Protein AF-A0A956UCD1-F1 (afdb_monomer_lite)

Sequence (230 aa):
NKKDQAECKLAKIIIDTVNGDEVETVEAFFENYKPATSAEHLVFSEMLLVRGELNRAGLELAALIKKTDSLQELLALGDTALILKDLDNAKAAFEKAAESKDKVATYKKRIEKALGVIKESRQIAEQKVQEGDALVKKKDWDKAAQEYRSAVKTWPRLASARLGLSTVLEKLKPQSSSNLDEAAENLRAYVSLDTELKDKESTKLSKKADSLEARAEKQARKEDAKNKNG

Foldseek 3Di:
DVLVVLVVVVVVVQVCQVVPVDVQHPVNCLVPDDDDDLSNLLVNLVVCVVVLLNQVNLVSLQVVLVVDQDLVSLCVSLVSCVVVLVLVSNLSSLVSSCVHPPPSVVCVVVSVVSNVLSVVLQVQLVVLLVVLVVCVVVVVLVSSLVSLVSSCVSHVLPLSSLQSNLVSLVVDPPNALVSLLSSLSSLLSNLSHPDPDDPVRSVVSNVVSVVSNVVSVVRVVVVVVVVVVD

Secondary structure (DSSP, 8-state):
-HHHHHHHHHHHHHHHHHHTSSS--HHHHHHH----SHHHHHHHHHHHHHTT-HHHHHHHHHHHHHH---HHHHHHHHHHHHHTT-HHHHHHHHHHHHT-SSSHHHHHHHHHHHHHHHHHHHHHHHHHHHHHHHHHHTT-HHHHHHHHHHHHHH-TT-HHHHHHHHHHHHH-SS--HHHHHHHHHHHHHHHHS-----HHHHHHHHHHHHHHHHHHHHHHHHHHHHHT--

Structure (mmCIF, N/CA/C/O backbone):
data_AF-A0A956UCD1-F1
#
_entry.id   AF-A0A956UCD1-F1
#
loop_
_atom_site.group_PDB
_atom_site.id
_atom_site.type_symbol
_atom_site.label_atom_id
_atom_site.label_alt_id
_atom_site.label_comp_id
_atom_site.label_asym_id
_atom_site.label_entity_id
_atom_site.label_seq_id
_atom_site.pdbx_PDB_ins_code
_atom_site.Cartn_x
_atom_site.Cartn_y
_atom_site.Cartn_z
_atom_site.occupancy
_atom_site.B_iso_or_equiv
_atom_site.auth_seq_id
_atom_site.auth_comp_id
_atom_site.auth_asym_id
_atom_site.auth_atom_id
_atom_site.pdbx_PDB_model_num
ATOM 1 N N . ASN A 1 1 ? -1.022 17.565 -22.363 1.00 70.81 1 ASN A N 1
ATOM 2 C CA . ASN A 1 1 ? -0.102 16.410 -22.191 1.00 70.81 1 ASN A CA 1
ATOM 3 C C . ASN A 1 1 ? -0.898 15.112 -22.423 1.00 70.81 1 ASN A C 1
ATOM 5 O O . ASN A 1 1 ? -2.115 15.156 -22.308 1.00 70.81 1 ASN A O 1
ATOM 9 N N . LYS A 1 2 ? -0.272 13.979 -22.803 1.00 70.81 2 LYS A N 1
ATOM 10 C CA . LYS A 1 2 ? -0.958 12.675 -22.976 1.00 70.81 2 LYS A CA 1
ATOM 11 C C . LYS A 1 2 ? -1.660 12.212 -21.689 1.00 70.81 2 LYS A C 1
ATOM 13 O O . LYS A 1 2 ? -2.699 11.571 -21.785 1.00 70.81 2 LYS A O 1
ATOM 18 N N . LYS A 1 3 ? -1.117 12.569 -20.512 1.00 70.00 3 LYS A N 1
ATOM 19 C CA . LYS A 1 3 ? -1.780 12.336 -19.218 1.00 70.00 3 LYS A CA 1
ATOM 20 C C . LYS A 1 3 ? -3.104 13.101 -19.135 1.00 70.00 3 LYS A C 1
ATOM 22 O O . LYS A 1 3 ? -4.133 12.461 -19.005 1.00 70.00 3 LYS A O 1
ATOM 27 N N . ASP A 1 4 ? -3.088 14.418 -19.338 1.00 73.69 4 ASP A N 1
ATOM 28 C CA . ASP A 1 4 ? -4.302 15.251 -19.291 1.00 73.69 4 ASP A CA 1
ATOM 29 C C . ASP A 1 4 ? -5.371 14.771 -20.286 1.00 73.69 4 ASP A C 1
ATOM 31 O O . ASP A 1 4 ? -6.558 14.816 -20.001 1.00 73.69 4 ASP A O 1
ATOM 35 N N . GLN A 1 5 ? -4.966 14.265 -21.457 1.00 74.50 5 GLN A N 1
ATOM 36 C CA . GLN A 1 5 ? -5.905 13.681 -22.421 1.00 74.50 5 GLN A CA 1
ATOM 37 C C . GLN A 1 5 ? -6.545 12.386 -21.903 1.00 74.50 5 GLN A C 1
ATOM 39 O O . GLN A 1 5 ? -7.744 12.188 -22.097 1.00 74.50 5 GLN A O 1
ATOM 44 N N . ALA A 1 6 ? -5.773 11.517 -21.242 1.00 75.94 6 ALA A N 1
ATOM 45 C CA . ALA A 1 6 ? -6.294 10.312 -20.601 1.00 75.94 6 ALA A CA 1
ATOM 46 C C . ALA A 1 6 ? -7.194 10.656 -19.402 1.00 75.94 6 ALA A C 1
ATOM 48 O O . ALA A 1 6 ? -8.272 10.083 -19.276 1.00 75.94 6 ALA A O 1
ATOM 49 N N . GLU A 1 7 ? -6.801 11.636 -18.581 1.00 75.69 7 GLU A N 1
ATOM 50 C CA . GLU A 1 7 ? -7.605 12.166 -17.474 1.00 75.69 7 GLU A CA 1
ATOM 51 C C . GLU A 1 7 ? -8.929 12.744 -17.982 1.00 75.69 7 GLU A C 1
ATOM 53 O O . GLU A 1 7 ? -9.982 12.354 -17.492 1.00 75.69 7 GLU A O 1
ATOM 58 N N . CYS A 1 8 ? -8.912 13.595 -19.015 1.00 75.56 8 CYS A N 1
ATOM 59 C CA . CYS A 1 8 ? -10.131 14.141 -19.615 1.00 75.56 8 CYS A CA 1
ATOM 60 C C . CYS A 1 8 ? -11.022 13.049 -20.214 1.00 75.56 8 CYS A C 1
ATOM 62 O O . CYS A 1 8 ? -12.240 13.118 -20.072 1.00 75.56 8 CYS A O 1
ATOM 64 N N . LYS A 1 9 ? -10.438 12.042 -20.875 1.00 76.38 9 LYS A N 1
ATOM 65 C CA . LYS A 1 9 ? -11.190 10.918 -21.447 1.00 76.38 9 LYS A CA 1
ATOM 66 C C . LYS A 1 9 ? -11.876 10.101 -20.351 1.00 76.38 9 LYS A C 1
ATOM 68 O O . LYS A 1 9 ? -13.062 9.824 -20.466 1.00 76.38 9 LYS A O 1
ATOM 73 N N . LEU A 1 10 ? -11.151 9.751 -19.291 1.00 77.06 10 LEU A N 1
ATOM 74 C CA . LEU A 1 10 ? -11.677 8.966 -18.174 1.00 77.06 10 LEU A CA 1
ATOM 75 C C . LEU A 1 10 ? -12.690 9.753 -17.339 1.00 77.06 10 LEU A C 1
ATOM 77 O O . LEU A 1 10 ? -13.746 9.226 -17.009 1.00 77.06 10 LEU A O 1
ATOM 81 N N . ALA A 1 11 ? -12.414 11.027 -17.057 1.00 76.75 11 ALA A N 1
ATOM 82 C CA . ALA A 1 11 ? -13.351 11.913 -16.375 1.00 76.75 11 ALA A CA 1
ATOM 83 C C . ALA A 1 11 ? -14.645 12.081 -17.177 1.00 76.75 11 ALA A C 1
ATOM 85 O O . ALA A 1 11 ? -15.724 12.036 -16.597 1.00 76.75 11 ALA A O 1
ATOM 86 N N . LYS A 1 12 ? -14.545 12.217 -18.505 1.00 77.88 12 LYS A N 1
ATOM 87 C CA . LYS A 1 12 ? -15.717 12.267 -19.378 1.00 77.88 12 LYS A CA 1
ATOM 88 C C . LYS A 1 12 ? -16.530 10.973 -19.303 1.00 77.88 12 LYS A C 1
ATOM 90 O O . LYS A 1 12 ? -17.727 11.060 -19.087 1.00 77.88 12 LYS A O 1
ATOM 95 N N . ILE A 1 13 ? -15.888 9.806 -19.400 1.00 72.75 13 ILE A N 1
ATOM 96 C CA . ILE A 1 13 ? -16.580 8.510 -19.288 1.00 72.75 13 ILE A CA 1
ATOM 97 C C . ILE A 1 13 ? -17.321 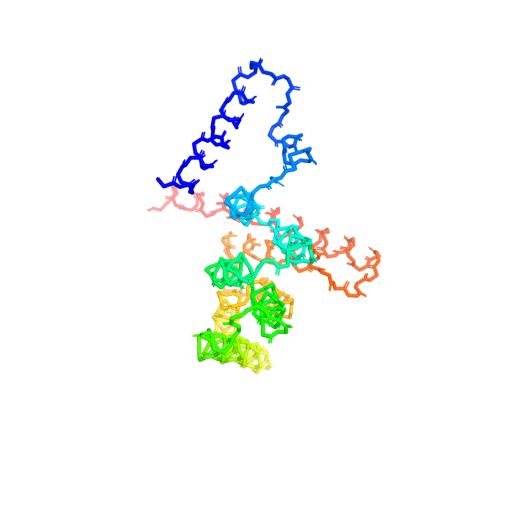8.403 -17.948 1.00 72.75 13 ILE A C 1
ATOM 99 O O . ILE A 1 13 ? -18.492 8.053 -17.929 1.00 72.75 13 ILE A O 1
ATOM 103 N N . ILE A 1 14 ? -16.683 8.784 -16.837 1.00 71.44 14 ILE A N 1
ATOM 104 C CA . ILE A 1 14 ? -17.323 8.765 -15.512 1.00 71.44 14 ILE A CA 1
ATOM 105 C C . ILE A 1 14 ? -18.520 9.727 -15.451 1.00 71.44 14 ILE A C 1
ATOM 107 O O . ILE A 1 14 ? -19.554 9.375 -14.890 1.00 71.44 14 ILE A O 1
ATOM 111 N N . ILE A 1 15 ? -18.397 10.935 -16.011 1.00 73.19 15 ILE A N 1
ATOM 112 C CA . ILE A 1 15 ? -19.487 11.923 -16.045 1.00 73.19 15 ILE A CA 1
ATOM 113 C C . ILE A 1 15 ? -20.661 11.411 -16.887 1.00 73.19 15 ILE A C 1
ATOM 115 O O . ILE A 1 15 ? -21.800 11.485 -16.433 1.00 73.19 15 ILE A O 1
ATOM 119 N N . ASP A 1 16 ? -20.390 10.865 -18.072 1.00 70.81 16 ASP A N 1
ATOM 120 C CA . ASP A 1 16 ? -21.408 10.332 -18.982 1.00 70.81 16 ASP A CA 1
ATOM 121 C C . ASP A 1 16 ? -22.135 9.123 -18.337 1.00 70.81 16 ASP A C 1
ATOM 123 O O . ASP A 1 16 ? -23.365 9.045 -18.370 1.00 70.81 16 ASP A O 1
ATOM 127 N N . THR A 1 17 ? -21.396 8.258 -17.625 1.00 66.06 17 THR A N 1
ATOM 128 C CA . THR A 1 17 ? -21.921 7.174 -16.771 1.00 66.06 17 THR A CA 1
ATOM 129 C C . THR A 1 17 ? -22.840 7.691 -15.656 1.00 66.06 17 THR A C 1
ATOM 131 O O . THR A 1 17 ? -23.928 7.156 -15.444 1.00 66.06 17 THR A O 1
ATOM 134 N N . VAL A 1 18 ? -22.438 8.738 -14.928 1.00 67.44 18 VAL A N 1
ATOM 135 C CA . VAL A 1 18 ? -23.240 9.311 -13.828 1.00 67.44 18 VAL A CA 1
ATOM 136 C C . VAL A 1 18 ? -24.502 10.008 -14.347 1.00 67.44 18 VAL A C 1
ATOM 138 O O . VAL A 1 18 ? -25.534 9.977 -13.677 1.00 67.44 18 VAL A O 1
ATOM 141 N N . ASN A 1 19 ? -24.437 10.606 -15.538 1.00 73.12 19 ASN A N 1
ATOM 142 C CA . ASN A 1 19 ? -25.565 11.296 -16.166 1.00 73.12 19 ASN A CA 1
ATOM 143 C C . ASN A 1 19 ? -26.576 10.343 -16.828 1.00 73.12 19 ASN A C 1
ATOM 145 O O . ASN A 1 19 ? -27.668 10.780 -17.186 1.00 73.12 19 ASN A O 1
ATOM 149 N N . GLY A 1 20 ? -26.254 9.048 -16.935 1.00 59.78 20 GLY A N 1
ATOM 150 C CA . GLY A 1 20 ? -27.161 8.026 -17.459 1.00 59.78 20 GLY A CA 1
ATOM 151 C C . GLY A 1 20 ? -27.262 7.989 -18.985 1.00 59.78 20 GLY A C 1
ATOM 152 O O . GLY A 1 20 ? -28.192 7.370 -19.504 1.00 59.78 20 GLY A O 1
ATOM 153 N N . ASP A 1 21 ? -26.322 8.619 -19.695 1.00 64.62 21 ASP A N 1
ATOM 154 C CA . ASP A 1 21 ? -26.324 8.674 -21.162 1.00 64.62 21 ASP A CA 1
ATOM 155 C C . ASP A 1 21 ? -25.798 7.368 -21.808 1.00 64.62 21 ASP A C 1
ATOM 157 O O . ASP A 1 21 ? -26.105 7.086 -22.966 1.00 64.62 21 ASP A O 1
ATOM 161 N N . GLU A 1 22 ? -25.122 6.501 -21.041 1.00 56.94 22 GLU A N 1
ATOM 162 C CA . GLU A 1 22 ? -24.874 5.082 -21.344 1.00 56.94 22 GLU A CA 1
ATOM 163 C C . GLU A 1 22 ? -25.040 4.267 -20.043 1.00 56.94 22 GLU A C 1
ATOM 165 O O . GLU A 1 22 ? -24.476 4.617 -19.010 1.00 56.94 22 GLU A O 1
ATOM 170 N N . VAL A 1 23 ? -25.859 3.206 -20.049 1.00 51.47 23 VAL A N 1
ATOM 171 C CA . VAL A 1 23 ? -26.338 2.480 -18.845 1.00 51.47 23 VAL A CA 1
ATOM 172 C C . VAL A 1 23 ? -25.270 1.544 -18.244 1.00 51.47 23 VAL A C 1
ATOM 174 O O . VAL A 1 23 ? -25.496 0.351 -18.054 1.00 51.47 23 VAL A O 1
ATOM 177 N N . GLU A 1 24 ? -24.087 2.066 -17.947 1.00 61.16 24 GLU A N 1
ATOM 178 C CA . GLU A 1 24 ? -23.034 1.365 -17.216 1.00 61.16 24 GLU A CA 1
ATOM 179 C C . GLU A 1 24 ? -22.782 2.144 -15.921 1.00 61.16 24 GLU A C 1
ATOM 181 O O . GLU A 1 24 ? -22.478 3.328 -15.983 1.00 61.16 24 GLU A O 1
ATOM 186 N N . THR A 1 25 ? -22.988 1.537 -14.742 1.00 73.00 25 THR A N 1
ATOM 187 C CA . THR A 1 25 ? -22.743 2.217 -13.454 1.00 73.00 25 THR A CA 1
ATOM 188 C C . THR A 1 25 ? -21.252 2.496 -13.263 1.00 73.00 25 THR A C 1
ATOM 190 O O . THR A 1 25 ? -20.413 1.897 -13.934 1.00 73.00 25 THR A O 1
ATOM 193 N N . VAL A 1 26 ? -20.884 3.362 -12.309 1.00 73.69 26 VAL A N 1
ATOM 194 C CA . VAL A 1 26 ? -19.466 3.602 -11.976 1.00 73.69 26 VAL A CA 1
ATOM 195 C C . VAL A 1 26 ? -18.770 2.281 -11.628 1.00 73.69 26 VAL A C 1
ATOM 197 O O . VAL A 1 26 ? -17.645 2.038 -12.053 1.00 73.69 26 VAL A O 1
ATOM 200 N N . GLU A 1 27 ? -19.446 1.387 -10.912 1.00 75.81 27 GLU A N 1
ATOM 201 C CA . GLU A 1 27 ? -18.939 0.054 -10.584 1.00 75.81 27 GLU A CA 1
ATOM 202 C C . GLU A 1 27 ? -18.681 -0.778 -11.840 1.00 75.81 27 GLU A C 1
ATOM 204 O O . GLU A 1 27 ? -17.585 -1.319 -11.985 1.00 75.81 27 GLU A O 1
ATOM 209 N N . ALA A 1 28 ? -19.640 -0.814 -12.768 1.00 76.75 28 ALA A N 1
ATOM 210 C CA . ALA A 1 28 ? -19.498 -1.541 -14.022 1.00 76.75 28 ALA A CA 1
ATOM 211 C C . ALA A 1 28 ? -18.383 -0.951 -14.906 1.00 76.75 28 ALA A C 1
ATOM 213 O O . ALA A 1 28 ? -17.605 -1.711 -15.480 1.00 76.75 28 ALA A O 1
ATOM 214 N N . PHE A 1 29 ? -18.204 0.378 -14.920 1.00 81.69 29 PHE A N 1
ATOM 215 C CA . PHE A 1 29 ? -17.053 1.016 -15.565 1.00 81.69 29 PHE A CA 1
ATOM 216 C C . PHE A 1 29 ? -15.747 0.467 -14.996 1.00 81.69 29 PHE A C 1
ATOM 218 O O . PHE A 1 29 ? -14.883 0.021 -15.748 1.00 81.69 29 PHE A O 1
ATOM 225 N N . PHE A 1 30 ? -15.589 0.465 -13.669 1.00 81.00 30 PHE A N 1
ATOM 226 C CA . PHE A 1 30 ? -14.364 -0.062 -13.087 1.00 81.00 30 PHE A CA 1
ATOM 227 C C . PHE A 1 30 ? -14.209 -1.546 -13.404 1.00 81.00 30 PHE A C 1
ATOM 229 O O . PHE A 1 30 ? -13.101 -1.940 -13.728 1.00 81.00 30 PHE A O 1
ATOM 236 N N . GLU A 1 31 ? -15.254 -2.371 -13.360 1.00 80.88 31 GLU A N 1
ATOM 237 C CA . GLU A 1 31 ? -15.184 -3.804 -13.699 1.00 80.88 31 GLU A CA 1
ATOM 238 C C . GLU A 1 31 ? -14.784 -4.080 -15.159 1.00 80.88 31 GLU A C 1
ATOM 240 O O . GLU A 1 31 ? -14.005 -5.003 -15.413 1.00 80.88 31 GLU A O 1
ATOM 245 N N . ASN A 1 32 ? -15.264 -3.269 -16.105 1.00 80.75 32 ASN A N 1
ATOM 246 C CA . ASN A 1 32 ? -15.154 -3.554 -17.537 1.00 80.75 32 ASN A CA 1
ATOM 247 C C . ASN A 1 32 ? -14.077 -2.739 -18.261 1.00 80.75 32 ASN A C 1
ATOM 249 O O . ASN A 1 32 ? -13.598 -3.165 -19.321 1.00 80.75 32 ASN A O 1
ATOM 253 N N . TYR A 1 33 ? -13.668 -1.592 -17.715 1.00 83.31 33 TYR A N 1
ATOM 254 C CA . TYR A 1 33 ? -12.685 -0.728 -18.352 1.00 83.31 33 TYR A CA 1
ATOM 255 C C . TYR A 1 33 ? -11.307 -1.390 -18.394 1.00 83.31 33 TYR A C 1
ATOM 257 O O . TYR A 1 33 ? -10.737 -1.786 -17.378 1.00 83.31 33 TYR A O 1
ATOM 265 N N . LYS A 1 34 ? -10.751 -1.479 -19.604 1.00 80.38 34 LYS A N 1
ATOM 266 C CA . LYS A 1 34 ? -9.415 -2.020 -19.862 1.00 80.38 34 LYS A CA 1
ATOM 267 C C . LYS A 1 34 ? -8.526 -0.895 -20.379 1.00 80.38 34 LYS A C 1
ATOM 269 O O . LYS A 1 34 ? -8.672 -0.519 -21.546 1.00 80.38 34 LYS A O 1
ATOM 274 N N . PRO A 1 35 ? -7.619 -0.354 -19.548 1.00 81.00 35 PRO A N 1
ATOM 275 C CA . PRO A 1 35 ? -6.678 0.654 -20.008 1.00 81.00 35 PRO A CA 1
ATOM 276 C C . PRO A 1 35 ? -5.826 0.087 -21.155 1.00 81.00 35 PRO A C 1
ATOM 278 O O . PRO A 1 35 ? -5.407 -1.070 -21.112 1.00 81.00 35 PRO A O 1
ATOM 281 N N . ALA A 1 36 ? -5.595 0.876 -22.205 1.00 74.75 36 ALA A N 1
ATOM 282 C CA . ALA A 1 36 ? -4.861 0.438 -23.396 1.00 74.75 36 ALA A CA 1
ATOM 283 C C . ALA A 1 36 ? -3.480 1.092 -23.511 1.00 74.75 36 ALA A C 1
ATOM 285 O O . ALA A 1 36 ? -2.583 0.555 -24.159 1.00 74.75 36 ALA A O 1
ATOM 286 N N . THR A 1 37 ? -3.301 2.261 -22.896 1.00 74.88 37 THR A N 1
ATOM 287 C CA . THR A 1 37 ? -2.033 3.002 -22.904 1.00 74.88 37 THR A CA 1
ATOM 288 C C . THR A 1 37 ? -1.443 3.106 -21.505 1.00 74.88 37 THR A C 1
ATOM 290 O O . THR A 1 37 ? -2.169 3.099 -20.512 1.00 74.88 37 THR A O 1
ATOM 293 N N . SER A 1 38 ? -0.128 3.291 -21.398 1.00 72.56 38 SER A N 1
ATOM 294 C CA . SER A 1 38 ? 0.542 3.498 -20.106 1.00 72.56 38 SER A CA 1
ATOM 295 C C . SER A 1 38 ? -0.002 4.727 -19.353 1.00 72.56 38 SER A C 1
ATOM 297 O O . SER A 1 38 ? -0.049 4.725 -18.126 1.00 72.56 38 SER A O 1
ATOM 299 N N . ALA A 1 39 ? -0.479 5.752 -20.072 1.00 76.00 39 ALA A N 1
ATOM 300 C CA . ALA A 1 39 ? -1.152 6.910 -19.478 1.00 76.00 39 ALA A CA 1
ATOM 301 C C . ALA A 1 39 ? -2.537 6.557 -18.907 1.00 76.00 39 ALA A C 1
ATOM 303 O O . ALA A 1 39 ? -2.867 6.993 -17.809 1.00 76.00 39 ALA A O 1
ATOM 304 N N . GLU A 1 40 ? -3.327 5.742 -19.611 1.00 81.81 40 GLU A N 1
ATOM 305 C CA . GLU A 1 40 ? -4.612 5.250 -19.096 1.00 81.81 40 GLU A CA 1
ATOM 306 C C . GLU A 1 40 ? -4.406 4.316 -17.897 1.00 81.81 40 GLU A C 1
ATOM 308 O O . GLU A 1 40 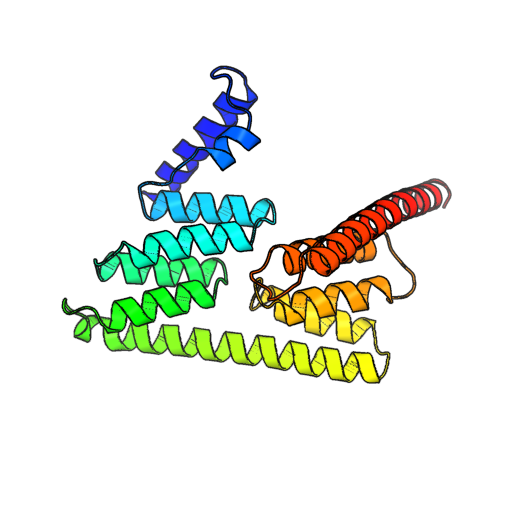? -5.130 4.434 -16.916 1.00 81.81 40 GLU A O 1
ATOM 313 N N . HIS A 1 41 ? -3.390 3.445 -17.920 1.00 79.44 41 HIS A N 1
ATOM 314 C CA . HIS A 1 41 ? -3.055 2.598 -16.771 1.00 79.44 41 HIS A CA 1
ATOM 315 C C . HIS A 1 41 ? -2.642 3.420 -15.545 1.00 79.44 41 HIS A C 1
ATOM 317 O O . HIS A 1 41 ? -3.030 3.071 -14.433 1.00 79.44 41 HIS A O 1
ATOM 323 N N . LEU A 1 42 ? -1.900 4.519 -15.729 1.00 78.38 42 LEU A N 1
ATOM 324 C CA . LEU A 1 42 ? -1.557 5.446 -14.647 1.00 78.38 42 LEU A CA 1
ATOM 325 C C . LEU A 1 42 ? -2.816 6.047 -14.015 1.00 78.38 42 LEU A C 1
ATOM 327 O O . LEU A 1 42 ? -3.005 5.914 -12.810 1.00 78.38 42 LEU A O 1
ATOM 331 N N . VAL A 1 43 ? -3.677 6.673 -14.821 1.00 82.62 43 VAL A N 1
ATOM 332 C CA . VAL A 1 43 ? -4.881 7.345 -14.309 1.00 82.62 43 VAL A CA 1
ATOM 333 C C . VAL A 1 43 ? -5.843 6.332 -13.690 1.00 82.62 43 VAL A C 1
ATOM 335 O O . VAL A 1 43 ? -6.378 6.568 -12.612 1.00 82.62 43 VAL A O 1
ATOM 338 N N . PHE A 1 44 ? -6.018 5.166 -14.315 1.00 85.38 44 PHE A N 1
ATOM 339 C CA . PHE A 1 44 ? -6.860 4.109 -13.765 1.00 85.38 44 PHE A CA 1
ATOM 340 C C . PHE A 1 44 ? -6.312 3.570 -12.437 1.00 85.38 44 PHE A C 1
ATOM 342 O O . PHE A 1 44 ? -7.070 3.382 -11.489 1.00 85.38 44 PHE A O 1
ATOM 349 N N . SER A 1 45 ? -4.991 3.403 -12.315 1.00 84.88 45 SER A N 1
ATOM 350 C CA . SER A 1 45 ? -4.363 3.010 -11.047 1.00 84.88 45 SER A CA 1
ATOM 351 C C . SER A 1 45 ? -4.529 4.089 -9.977 1.00 84.88 45 SER A C 1
ATOM 353 O O . SER A 1 45 ? -4.866 3.760 -8.846 1.00 84.88 45 SER A O 1
ATOM 355 N N . GLU A 1 46 ? -4.362 5.373 -10.318 1.00 82.25 46 GLU A N 1
ATOM 356 C CA . GLU A 1 46 ? -4.642 6.502 -9.415 1.00 82.25 46 GLU A CA 1
ATOM 357 C C . GLU A 1 46 ? -6.095 6.462 -8.911 1.00 82.25 46 GLU A C 1
ATOM 359 O O . GLU A 1 46 ? -6.337 6.578 -7.710 1.00 82.25 46 GLU A O 1
ATOM 364 N N . MET A 1 47 ? -7.059 6.216 -9.802 1.00 84.88 47 MET A N 1
ATOM 365 C CA . MET A 1 47 ? -8.473 6.084 -9.443 1.00 84.88 47 MET A CA 1
ATOM 366 C C . MET A 1 47 ? -8.731 4.902 -8.502 1.00 84.88 47 MET A C 1
ATOM 368 O O . MET A 1 47 ? -9.427 5.054 -7.499 1.00 84.88 47 MET A O 1
ATOM 372 N N . LEU A 1 48 ? -8.143 3.736 -8.783 1.00 87.31 48 LEU A N 1
ATOM 373 C CA . LEU A 1 48 ? -8.250 2.563 -7.913 1.00 87.31 48 LEU A CA 1
ATOM 374 C C . LEU A 1 48 ? -7.653 2.828 -6.523 1.00 87.31 48 LEU A C 1
ATOM 376 O O . LEU A 1 48 ? -8.234 2.417 -5.520 1.00 87.31 48 LEU A O 1
ATOM 380 N N . LEU A 1 49 ? -6.540 3.565 -6.437 1.00 82.50 49 LEU A N 1
ATOM 381 C CA . LEU A 1 49 ? -5.955 3.968 -5.154 1.00 82.50 49 LEU A CA 1
ATOM 382 C C . LEU A 1 49 ? -6.882 4.897 -4.363 1.00 82.50 49 LEU A C 1
ATOM 384 O O . LEU A 1 49 ? -7.025 4.706 -3.157 1.00 82.50 49 LEU A O 1
ATOM 388 N N . VAL A 1 50 ? -7.534 5.860 -5.024 1.00 81.00 50 VAL A N 1
ATOM 389 C CA . VAL A 1 50 ? -8.529 6.747 -4.388 1.00 81.00 50 VAL A CA 1
ATOM 390 C C . VAL A 1 50 ? -9.716 5.949 -3.842 1.00 81.00 50 VAL A C 1
ATOM 392 O O . VAL A 1 50 ? -10.241 6.285 -2.786 1.00 81.00 50 VAL A O 1
ATOM 395 N N . ARG A 1 51 ? -10.100 4.853 -4.508 1.00 81.38 51 ARG A N 1
ATOM 396 C CA . ARG A 1 51 ? -11.144 3.927 -4.033 1.00 81.38 51 ARG A CA 1
ATOM 397 C C . ARG A 1 51 ? -10.671 2.950 -2.952 1.00 81.38 51 ARG A C 1
ATOM 399 O O . ARG A 1 51 ? -11.460 2.137 -2.482 1.00 81.38 51 ARG A O 1
ATOM 406 N N . GLY A 1 52 ? -9.393 2.984 -2.573 1.00 80.00 52 GLY A N 1
ATOM 407 C CA . GLY A 1 52 ? -8.812 2.030 -1.628 1.00 80.00 52 GLY A CA 1
ATOM 408 C C . GLY A 1 52 ? -8.585 0.626 -2.206 1.00 80.00 52 GLY A C 1
ATOM 409 O O . GLY A 1 52 ? -8.186 -0.277 -1.471 1.00 80.00 52 GLY A O 1
ATOM 410 N N . GLU A 1 53 ? -8.758 0.425 -3.517 1.00 85.19 53 GLU A N 1
ATOM 411 C CA . GLU A 1 53 ? -8.527 -0.843 -4.225 1.00 85.19 53 GLU A CA 1
ATOM 412 C C . GLU A 1 53 ? -7.025 -1.059 -4.513 1.00 85.19 53 GLU A C 1
ATOM 414 O O . GLU A 1 53 ? -6.597 -1.296 -5.645 1.00 85.19 53 GLU A O 1
ATOM 419 N N . LEU A 1 54 ? -6.194 -0.973 -3.469 1.00 84.38 54 LEU A N 1
ATOM 420 C CA . LEU A 1 54 ? -4.728 -0.958 -3.566 1.00 84.38 54 LEU A CA 1
ATOM 421 C C . LEU A 1 54 ? -4.156 -2.190 -4.268 1.00 84.38 54 LEU A C 1
ATOM 423 O O . LEU A 1 54 ? -3.213 -2.083 -5.052 1.00 84.38 54 LEU A O 1
ATOM 427 N N . ASN A 1 55 ? -4.705 -3.371 -3.970 1.00 86.56 55 ASN A N 1
ATOM 428 C CA . ASN A 1 55 ? -4.226 -4.599 -4.589 1.00 86.56 55 ASN A CA 1
ATOM 429 C C . ASN A 1 55 ? -4.534 -4.614 -6.084 1.00 86.56 55 ASN A C 1
ATOM 431 O O . ASN A 1 55 ? -3.670 -4.943 -6.890 1.00 86.56 55 ASN A O 1
ATOM 435 N N . ARG A 1 56 ? -5.737 -4.180 -6.462 1.00 87.12 56 ARG A N 1
ATOM 436 C CA . ARG A 1 56 ? -6.151 -4.116 -7.857 1.00 87.12 56 ARG A CA 1
ATOM 437 C C . ARG A 1 56 ? -5.334 -3.100 -8.648 1.00 87.12 56 ARG A C 1
ATOM 439 O O . ARG A 1 56 ? -4.847 -3.443 -9.718 1.00 87.12 56 ARG A O 1
ATOM 446 N N . ALA A 1 57 ? -5.105 -1.906 -8.091 1.00 88.38 57 ALA A N 1
ATOM 447 C CA . ALA A 1 57 ? -4.206 -0.912 -8.681 1.00 88.38 57 ALA A CA 1
ATOM 448 C C . ALA A 1 57 ? -2.819 -1.518 -8.962 1.00 88.38 57 ALA A C 1
ATOM 450 O O . ALA A 1 57 ? -2.259 -1.359 -10.046 1.00 88.38 57 ALA A O 1
ATOM 451 N N . GLY A 1 58 ? -2.299 -2.290 -8.003 1.00 89.69 58 GLY A N 1
ATOM 452 C CA . GLY A 1 58 ? -1.043 -3.007 -8.167 1.00 89.69 58 GLY A CA 1
ATOM 453 C C . GLY A 1 58 ? -1.092 -4.110 -9.231 1.00 89.69 58 GLY A C 1
ATOM 454 O O . GLY A 1 58 ? -0.151 -4.251 -10.009 1.00 89.69 58 GLY A O 1
ATOM 455 N N . LEU A 1 59 ? -2.168 -4.893 -9.304 1.00 88.75 59 LEU A N 1
ATOM 456 C CA . LEU A 1 59 ? -2.315 -5.954 -10.305 1.00 88.75 59 LEU A CA 1
ATOM 457 C C . LEU A 1 59 ? -2.396 -5.398 -11.734 1.00 88.75 59 LEU A C 1
ATOM 459 O O . LEU A 1 59 ? -1.781 -5.966 -12.636 1.00 88.75 59 LEU A O 1
ATOM 463 N N . GLU A 1 60 ? -3.084 -4.272 -11.933 1.00 88.19 60 GLU A N 1
ATOM 464 C CA . GLU A 1 60 ? -3.173 -3.597 -13.234 1.00 88.19 60 GLU A CA 1
ATOM 465 C C . GLU A 1 60 ? -1.796 -3.149 -13.739 1.00 88.19 60 GLU A C 1
ATOM 467 O O . GLU A 1 60 ? -1.409 -3.454 -14.873 1.00 88.19 60 GLU A O 1
ATOM 472 N N . LEU A 1 61 ? -1.008 -2.487 -12.884 1.00 89.94 61 LEU A N 1
ATOM 473 C CA . LEU A 1 61 ? 0.359 -2.089 -13.230 1.00 89.94 61 LEU A CA 1
ATOM 474 C C . LEU A 1 61 ? 1.258 -3.301 -13.484 1.00 89.94 61 LEU A C 1
ATOM 476 O O . LEU A 1 61 ? 2.001 -3.309 -14.467 1.00 89.94 61 LEU A O 1
ATOM 480 N N . ALA A 1 62 ? 1.171 -4.340 -12.649 1.00 92.38 62 ALA A N 1
ATOM 481 C CA . ALA A 1 62 ? 1.955 -5.563 -12.814 1.00 92.38 62 ALA A CA 1
ATOM 482 C C . ALA A 1 62 ? 1.677 -6.236 -14.169 1.00 92.38 62 ALA A C 1
ATOM 484 O O . ALA A 1 62 ? 2.601 -6.651 -14.876 1.00 92.38 62 ALA A O 1
ATOM 485 N N . ALA A 1 63 ? 0.399 -6.320 -14.553 1.00 90.00 63 ALA A N 1
ATOM 486 C CA . ALA A 1 63 ? -0.023 -6.901 -15.820 1.00 90.00 63 ALA A CA 1
ATOM 487 C C . ALA A 1 63 ? 0.495 -6.101 -17.022 1.00 90.00 63 ALA A C 1
ATOM 489 O O . ALA A 1 63 ? 0.919 -6.709 -18.011 1.00 90.00 63 ALA A O 1
ATOM 490 N N . LEU A 1 64 ? 0.497 -4.766 -16.938 1.00 90.06 64 LEU A N 1
ATOM 491 C CA . LEU A 1 64 ? 1.072 -3.916 -17.977 1.00 90.06 64 LEU A CA 1
ATOM 492 C C . LEU A 1 64 ? 2.591 -4.112 -18.079 1.00 90.06 64 LEU A C 1
ATOM 494 O O . LEU A 1 64 ? 3.082 -4.450 -19.153 1.00 90.06 64 LEU A O 1
ATOM 498 N N . ILE A 1 65 ? 3.323 -4.005 -16.963 1.00 93.56 65 ILE A N 1
ATOM 499 C CA . ILE A 1 65 ? 4.788 -4.184 -16.916 1.00 93.56 65 ILE A CA 1
ATOM 500 C C . ILE A 1 65 ? 5.198 -5.516 -17.554 1.00 93.56 65 ILE A C 1
ATOM 502 O O . ILE A 1 65 ? 6.153 -5.583 -18.333 1.00 93.56 65 ILE A O 1
ATOM 506 N N . LYS A 1 66 ? 4.448 -6.587 -17.271 1.00 92.75 66 LYS A N 1
ATOM 507 C CA . LYS A 1 66 ? 4.702 -7.912 -17.842 1.00 92.75 66 LYS A CA 1
ATOM 508 C C . LYS A 1 66 ? 4.632 -7.917 -19.372 1.00 92.75 66 LYS A C 1
ATOM 510 O O . LYS A 1 66 ? 5.467 -8.573 -19.991 1.00 92.75 66 LYS A O 1
ATOM 515 N N . LYS A 1 67 ? 3.681 -7.194 -19.970 1.00 91.62 67 LYS A N 1
ATOM 516 C CA . LYS A 1 67 ? 3.451 -7.130 -21.428 1.00 91.62 67 LYS A CA 1
ATOM 517 C C . LYS A 1 67 ? 4.347 -6.116 -22.147 1.00 91.62 67 LYS A C 1
ATOM 519 O O . LYS A 1 67 ? 4.509 -6.211 -23.358 1.00 91.62 67 LYS A O 1
ATOM 524 N N . THR A 1 68 ? 4.904 -5.146 -21.428 1.00 90.88 68 THR A N 1
ATOM 525 C CA . THR A 1 68 ? 5.721 -4.075 -22.007 1.00 90.88 68 THR A CA 1
ATOM 526 C C . THR A 1 68 ? 7.174 -4.505 -22.188 1.00 90.88 68 THR A C 1
ATOM 528 O O . THR A 1 68 ? 7.845 -4.799 -21.204 1.00 90.88 68 THR A O 1
ATOM 531 N N . ASP A 1 69 ? 7.698 -4.456 -23.413 1.00 90.69 69 ASP A N 1
ATOM 532 C CA . ASP A 1 69 ? 9.119 -4.750 -23.693 1.00 90.69 69 ASP A CA 1
ATOM 533 C C . ASP A 1 69 ? 9.937 -3.507 -24.086 1.00 90.69 69 ASP A C 1
ATOM 535 O O . ASP A 1 69 ? 11.170 -3.526 -24.078 1.00 90.69 69 ASP A O 1
ATOM 539 N N . SER A 1 70 ? 9.259 -2.399 -24.395 1.00 91.50 70 SER A N 1
ATOM 540 C CA . SER A 1 70 ? 9.902 -1.117 -24.689 1.00 91.50 70 SER A CA 1
ATOM 541 C C . SER A 1 70 ? 10.615 -0.574 -23.452 1.00 91.50 70 SER A C 1
ATOM 543 O O . SER A 1 70 ? 9.980 -0.313 -22.429 1.00 91.50 70 SER A O 1
ATOM 545 N N . LEU A 1 71 ? 11.928 -0.327 -23.554 1.00 92.25 71 LEU A N 1
ATOM 546 C CA . LEU A 1 71 ? 12.714 0.228 -22.447 1.00 92.25 71 LEU A CA 1
ATOM 547 C C . LEU A 1 71 ? 12.144 1.566 -21.958 1.00 92.25 71 LEU A C 1
ATOM 549 O O . LEU A 1 71 ? 12.022 1.790 -20.757 1.00 92.25 71 LEU A O 1
ATOM 553 N N . GLN A 1 72 ? 11.795 2.467 -22.877 1.00 89.81 72 GLN A N 1
ATOM 554 C CA . GLN A 1 72 ? 11.281 3.789 -22.509 1.00 89.81 72 GLN A CA 1
ATOM 555 C C . GLN A 1 72 ? 9.958 3.696 -21.751 1.00 89.81 72 GLN A C 1
ATOM 557 O O . GLN A 1 72 ? 9.736 4.454 -20.808 1.00 89.81 72 GLN A O 1
ATOM 562 N N . GLU A 1 73 ? 9.104 2.755 -22.144 1.00 89.44 73 GLU A N 1
ATOM 563 C CA . GLU A 1 73 ? 7.827 2.536 -21.483 1.00 89.44 73 GLU A CA 1
ATOM 564 C C . GLU A 1 73 ? 8.011 1.867 -20.116 1.00 89.44 73 GLU A C 1
ATOM 566 O O . GLU A 1 73 ? 7.400 2.307 -19.149 1.00 89.44 73 GLU A O 1
ATOM 571 N N . LEU A 1 74 ? 8.928 0.903 -19.983 1.00 93.62 74 LEU A N 1
ATOM 572 C CA . LEU A 1 74 ? 9.284 0.320 -18.683 1.00 93.62 74 LEU A CA 1
ATOM 573 C C . LEU A 1 74 ? 9.838 1.363 -17.708 1.00 93.62 74 LEU A C 1
ATOM 575 O O . LEU A 1 74 ? 9.469 1.368 -16.536 1.00 93.62 74 LEU A O 1
ATOM 579 N N . LEU A 1 75 ? 10.676 2.288 -18.184 1.00 93.12 75 LEU A N 1
ATOM 580 C CA . LEU A 1 75 ? 11.169 3.397 -17.365 1.00 93.12 75 LEU A CA 1
ATOM 581 C C . LEU A 1 75 ? 10.032 4.323 -16.915 1.00 93.12 75 LEU A C 1
ATOM 583 O O . LEU A 1 75 ? 10.017 4.745 -15.761 1.00 93.12 75 LEU A O 1
ATOM 587 N N . ALA A 1 76 ? 9.085 4.628 -17.806 1.00 89.62 76 ALA A N 1
ATOM 588 C CA . ALA A 1 76 ? 7.917 5.435 -17.462 1.00 89.62 76 ALA A CA 1
ATOM 589 C C . ALA A 1 76 ? 7.022 4.722 -16.437 1.00 89.62 76 ALA A C 1
ATOM 591 O O . ALA A 1 76 ? 6.587 5.343 -15.473 1.00 89.62 76 ALA A O 1
ATOM 592 N N . LEU A 1 77 ? 6.807 3.414 -16.594 1.00 91.44 77 LEU A N 1
ATOM 593 C CA . LEU A 1 77 ? 6.035 2.606 -15.651 1.00 91.44 77 LEU A CA 1
ATOM 594 C C . LEU A 1 77 ? 6.704 2.503 -14.282 1.00 91.44 77 LEU A C 1
ATOM 596 O O . LEU A 1 77 ? 6.018 2.599 -13.266 1.00 91.44 77 LEU A O 1
ATOM 600 N N . GLY A 1 78 ? 8.031 2.375 -14.243 1.00 94.12 78 GLY A N 1
ATOM 601 C CA . GLY A 1 78 ? 8.797 2.409 -13.000 1.00 94.12 78 GLY A CA 1
ATOM 602 C C . GLY A 1 78 ? 8.661 3.744 -12.266 1.00 94.12 78 GLY A C 1
ATOM 603 O O . GLY A 1 78 ? 8.395 3.759 -11.063 1.00 94.12 78 GLY A O 1
ATOM 604 N N . ASP A 1 79 ? 8.776 4.866 -12.982 1.00 91.06 79 ASP A N 1
ATOM 605 C CA . ASP A 1 79 ? 8.575 6.203 -12.406 1.00 91.06 79 ASP A CA 1
ATOM 606 C C . ASP A 1 79 ? 7.135 6.401 -11.911 1.00 91.06 79 ASP A C 1
ATOM 608 O O . ASP A 1 79 ? 6.915 6.908 -10.811 1.00 91.06 79 ASP A O 1
ATOM 612 N N . THR A 1 80 ? 6.150 5.974 -12.702 1.00 87.12 80 THR A N 1
ATOM 613 C CA . THR A 1 80 ? 4.731 5.993 -12.334 1.00 87.12 80 THR A CA 1
ATOM 614 C C . THR A 1 80 ? 4.493 5.218 -11.044 1.00 87.12 80 THR A C 1
ATOM 616 O O . THR A 1 80 ? 3.920 5.755 -10.098 1.00 87.12 80 THR A O 1
ATOM 619 N N . ALA A 1 81 ? 4.976 3.981 -10.960 1.00 91.88 81 ALA A N 1
ATOM 620 C CA . ALA A 1 81 ? 4.813 3.170 -9.764 1.00 91.88 81 ALA A CA 1
ATOM 621 C C . ALA A 1 81 ? 5.515 3.800 -8.542 1.00 91.88 81 ALA A C 1
ATOM 623 O O . ALA A 1 81 ? 4.975 3.759 -7.438 1.00 91.88 81 ALA A O 1
ATOM 624 N N . LEU A 1 82 ? 6.658 4.477 -8.728 1.00 92.44 82 LEU A N 1
ATOM 625 C CA . LEU A 1 82 ? 7.318 5.253 -7.669 1.00 92.44 82 LEU A CA 1
ATOM 626 C C . LEU A 1 82 ? 6.484 6.441 -7.171 1.00 92.44 82 LEU A C 1
ATOM 628 O O . LEU A 1 82 ? 6.473 6.717 -5.966 1.00 92.44 82 LEU A O 1
ATOM 632 N N . ILE A 1 83 ? 5.803 7.152 -8.073 1.00 87.06 83 ILE A N 1
ATOM 633 C CA . ILE A 1 83 ? 4.884 8.246 -7.717 1.00 87.06 83 ILE A CA 1
ATOM 634 C C . ILE A 1 83 ? 3.736 7.695 -6.868 1.00 87.06 83 ILE A C 1
ATOM 636 O O . ILE A 1 83 ? 3.434 8.251 -5.813 1.00 87.06 83 ILE A O 1
ATOM 640 N N . LEU A 1 84 ? 3.184 6.550 -7.273 1.00 87.12 84 LEU A N 1
ATOM 641 C CA . LEU A 1 84 ? 2.099 5.850 -6.579 1.00 87.12 84 LEU A CA 1
ATOM 642 C C . LEU A 1 84 ? 2.547 5.113 -5.307 1.00 87.12 84 LEU A C 1
ATOM 644 O O . LEU A 1 84 ? 1.719 4.532 -4.609 1.00 87.12 84 LEU A O 1
ATOM 648 N N . LYS A 1 85 ? 3.851 5.130 -4.996 1.00 92.25 85 LYS A N 1
ATOM 649 C CA . LYS A 1 85 ? 4.465 4.378 -3.888 1.00 92.25 85 LYS A CA 1
ATOM 650 C C . LYS A 1 85 ? 4.239 2.866 -3.975 1.00 92.25 85 LYS A C 1
ATOM 652 O O . LYS A 1 85 ? 4.395 2.152 -2.984 1.00 92.25 85 LYS A O 1
ATOM 657 N N . ASP A 1 86 ? 3.947 2.356 -5.167 1.00 92.56 86 ASP A N 1
ATOM 658 C CA . ASP A 1 86 ? 3.922 0.926 -5.442 1.00 92.56 86 ASP A CA 1
ATOM 659 C C . ASP A 1 86 ? 5.355 0.431 -5.666 1.00 92.56 86 ASP A C 1
ATOM 661 O O . ASP A 1 86 ? 5.838 0.274 -6.789 1.00 92.56 86 ASP A O 1
ATOM 665 N N . LEU A 1 87 ? 6.069 0.240 -4.555 1.00 95.81 87 LEU A N 1
ATOM 666 C CA . LEU A 1 87 ? 7.481 -0.141 -4.554 1.00 95.81 87 LEU A CA 1
ATOM 667 C C . LEU A 1 87 ? 7.730 -1.517 -5.192 1.00 95.81 87 LEU A C 1
ATOM 669 O O . LEU A 1 87 ? 8.864 -1.807 -5.578 1.00 95.81 87 LEU A O 1
ATOM 673 N N . ASP A 1 88 ? 6.714 -2.376 -5.282 1.00 94.69 88 ASP A N 1
ATOM 674 C CA . ASP A 1 88 ? 6.793 -3.699 -5.908 1.00 94.69 88 ASP A CA 1
ATOM 675 C C . ASP A 1 88 ? 6.766 -3.594 -7.422 1.00 94.69 88 ASP A C 1
ATOM 677 O O . ASP A 1 88 ? 7.697 -4.054 -8.089 1.00 94.69 88 ASP A O 1
ATOM 681 N N . ASN A 1 89 ? 5.781 -2.881 -7.959 1.00 95.31 89 ASN A N 1
ATOM 682 C CA . ASN A 1 89 ? 5.706 -2.651 -9.396 1.00 95.31 89 ASN A CA 1
ATOM 683 C C . ASN A 1 89 ? 6.816 -1.732 -9.905 1.00 95.31 89 ASN A C 1
ATOM 685 O O . ASN A 1 89 ? 7.361 -1.975 -10.981 1.00 95.31 89 ASN A O 1
ATOM 689 N N . ALA A 1 90 ? 7.229 -0.737 -9.116 1.00 96.50 90 ALA A N 1
ATOM 690 C CA . ALA A 1 90 ? 8.373 0.098 -9.461 1.00 96.50 90 ALA A CA 1
ATOM 691 C C . ALA A 1 90 ? 9.639 -0.746 -9.633 1.00 96.50 90 ALA A C 1
ATOM 693 O O . ALA A 1 90 ? 10.332 -0.634 -10.644 1.00 96.50 90 ALA A O 1
ATOM 694 N N . LYS A 1 91 ? 9.912 -1.635 -8.668 1.00 97.88 91 LYS A N 1
ATOM 695 C CA . LYS A 1 91 ? 11.059 -2.545 -8.721 1.00 97.88 91 LYS A CA 1
ATOM 696 C C . LYS A 1 91 ? 10.987 -3.436 -9.955 1.00 97.88 91 LYS A C 1
ATOM 698 O O . LYS A 1 91 ? 11.946 -3.465 -1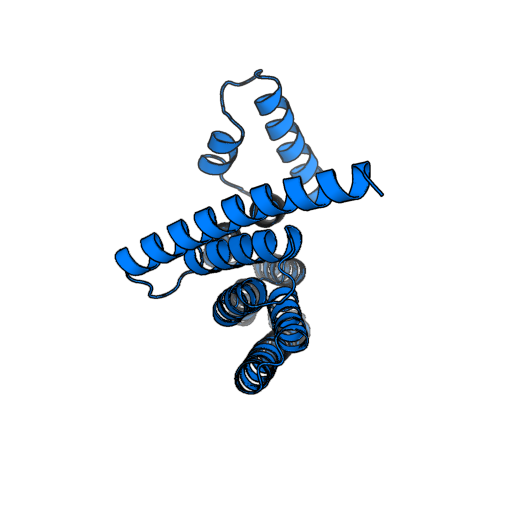0.717 1.00 97.88 91 LYS A O 1
ATOM 703 N N . ALA A 1 92 ? 9.845 -4.086 -10.180 1.00 97.25 92 ALA A N 1
ATOM 704 C CA . ALA A 1 92 ? 9.648 -4.982 -11.315 1.00 97.25 92 ALA A CA 1
ATOM 705 C C . ALA A 1 92 ? 9.875 -4.277 -12.664 1.00 97.25 92 ALA A C 1
ATOM 707 O O . ALA A 1 92 ? 10.554 -4.817 -13.536 1.00 97.25 92 ALA A O 1
ATOM 708 N N . ALA A 1 93 ? 9.363 -3.054 -12.829 1.00 96.56 93 ALA A N 1
ATOM 709 C CA . ALA A 1 93 ? 9.543 -2.279 -14.052 1.00 96.56 93 ALA A CA 1
ATOM 710 C C . ALA A 1 93 ? 11.012 -1.899 -14.296 1.00 96.56 93 ALA A C 1
ATOM 712 O O . ALA A 1 93 ? 11.511 -2.060 -15.411 1.00 96.56 93 ALA A O 1
ATOM 713 N N . PHE A 1 94 ? 11.727 -1.434 -13.264 1.00 97.50 94 PHE A N 1
ATOM 714 C CA . PHE A 1 94 ? 13.141 -1.070 -13.388 1.00 97.50 94 PHE A CA 1
ATOM 715 C C . PHE A 1 94 ? 14.065 -2.278 -13.551 1.00 97.50 94 PHE A C 1
ATOM 717 O O . PHE A 1 94 ? 15.045 -2.183 -14.286 1.00 97.50 94 PHE A O 1
ATOM 724 N N . GLU A 1 95 ? 13.760 -3.409 -12.914 1.00 97.06 95 GLU A N 1
ATOM 725 C CA . GLU A 1 95 ? 14.488 -4.665 -13.123 1.00 97.06 95 GLU A CA 1
ATOM 726 C C . GLU A 1 95 ? 14.294 -5.160 -14.559 1.00 97.06 95 GLU A C 1
ATOM 728 O O . GLU A 1 95 ? 15.278 -5.376 -15.265 1.00 97.06 95 GLU A O 1
ATOM 733 N N . LYS A 1 96 ? 13.051 -5.190 -15.060 1.00 96.25 96 LYS A N 1
ATOM 734 C CA . LYS A 1 96 ? 12.785 -5.544 -16.462 1.00 96.25 96 LYS A CA 1
ATOM 735 C C . LYS A 1 96 ? 13.452 -4.565 -17.441 1.00 96.25 96 LYS A C 1
ATOM 737 O O . LYS A 1 96 ? 13.979 -4.977 -18.471 1.00 96.25 96 LYS A O 1
ATOM 742 N N . ALA A 1 97 ? 13.491 -3.270 -17.115 1.00 95.25 97 ALA A N 1
ATOM 743 C CA . ALA A 1 97 ? 14.226 -2.270 -17.893 1.00 95.25 97 ALA A CA 1
ATOM 744 C C . ALA A 1 97 ? 15.743 -2.541 -17.916 1.00 95.25 97 ALA A C 1
ATOM 746 O O . ALA A 1 97 ? 16.378 -2.361 -18.955 1.00 95.25 97 ALA A O 1
ATOM 747 N N . ALA A 1 98 ? 16.327 -2.989 -16.798 1.00 94.88 98 ALA A N 1
ATOM 748 C CA . ALA A 1 98 ? 17.748 -3.331 -16.692 1.00 94.88 98 ALA A CA 1
ATOM 749 C C . ALA A 1 98 ? 18.139 -4.545 -17.552 1.00 94.88 98 ALA A C 1
ATOM 751 O O . ALA A 1 98 ? 19.290 -4.665 -17.970 1.00 94.88 98 ALA A O 1
ATOM 752 N N . GLU A 1 99 ? 17.184 -5.432 -17.817 1.00 92.81 99 GLU A N 1
ATOM 753 C CA . GLU A 1 99 ? 17.356 -6.626 -18.649 1.00 92.81 99 GLU A CA 1
ATOM 754 C C . GLU A 1 99 ? 17.116 -6.356 -20.144 1.00 92.81 99 GLU A C 1
ATOM 756 O O . GLU A 1 99 ? 17.382 -7.215 -20.990 1.00 92.81 99 GLU A O 1
ATOM 761 N N . SER A 1 100 ? 16.626 -5.163 -20.497 1.00 88.94 100 SER A N 1
ATOM 762 C CA . SER A 1 100 ? 16.343 -4.816 -21.887 1.00 88.94 100 SER A CA 1
ATOM 763 C C . SER A 1 100 ? 17.623 -4.748 -22.723 1.00 88.94 100 SER A C 1
ATOM 765 O O . SER A 1 100 ? 18.644 -4.190 -22.318 1.00 88.94 100 SER A O 1
ATOM 767 N N . LYS A 1 101 ? 17.561 -5.291 -23.942 1.00 80.75 101 LYS A N 1
ATOM 768 C CA . LYS A 1 101 ? 18.692 -5.304 -24.886 1.00 80.75 101 LYS A CA 1
ATOM 769 C C . LYS A 1 101 ? 18.907 -3.958 -25.584 1.00 80.75 101 LYS A C 1
ATOM 771 O O . LYS A 1 101 ? 19.977 -3.725 -26.139 1.00 80.75 101 LYS A O 1
ATOM 776 N N . ASP A 1 102 ? 17.904 -3.084 -25.582 1.00 80.88 102 ASP A N 1
ATOM 777 C CA . ASP A 1 102 ? 17.949 -1.798 -26.278 1.00 80.88 102 ASP A CA 1
ATOM 778 C C . ASP A 1 102 ? 18.453 -0.693 -25.347 1.00 80.88 102 ASP A C 1
ATOM 780 O O . ASP A 1 102 ? 17.823 -0.420 -24.336 1.00 80.88 102 ASP A O 1
ATOM 784 N N . LYS A 1 103 ? 19.574 -0.036 -25.678 1.00 79.00 103 LYS A N 1
ATOM 785 C CA . LYS A 1 103 ? 20.072 1.211 -25.044 1.00 79.00 103 LYS A CA 1
ATOM 786 C C . LYS A 1 103 ? 20.133 1.238 -23.506 1.00 79.00 103 LYS A C 1
ATOM 788 O O . LYS A 1 103 ? 20.290 2.310 -22.922 1.00 79.00 103 LYS A O 1
ATOM 793 N N . VAL A 1 104 ? 20.102 0.093 -22.825 1.00 83.12 104 VAL A N 1
ATOM 794 C CA . VAL A 1 104 ? 20.125 0.029 -21.354 1.00 83.12 104 VAL A CA 1
ATOM 795 C C . VAL A 1 104 ? 21.358 0.711 -20.758 1.00 83.12 104 VAL A C 1
ATOM 797 O O . VAL A 1 104 ? 21.258 1.386 -19.735 1.00 83.12 104 VAL A O 1
ATOM 800 N N . ALA A 1 105 ? 22.504 0.648 -21.445 1.00 86.88 105 ALA A N 1
ATOM 801 C CA . ALA A 1 105 ? 23.734 1.325 -21.033 1.00 86.88 105 ALA A CA 1
ATOM 802 C C . ALA A 1 105 ? 23.548 2.845 -20.861 1.00 86.88 105 ALA A C 1
ATOM 804 O O . ALA A 1 105 ? 24.120 3.432 -19.945 1.00 86.88 105 ALA A O 1
ATOM 805 N N . THR A 1 106 ? 22.697 3.473 -21.681 1.00 91.81 106 THR A N 1
ATOM 806 C CA . THR A 1 106 ? 22.365 4.903 -21.591 1.00 91.81 106 THR A CA 1
ATOM 807 C C . THR A 1 106 ? 21.578 5.232 -20.321 1.00 91.81 106 THR A C 1
ATOM 809 O O . THR A 1 106 ? 21.729 6.317 -19.762 1.00 91.81 106 THR A O 1
ATOM 812 N N . TYR A 1 107 ? 20.759 4.297 -19.836 1.00 93.00 107 TYR A N 1
ATOM 813 C CA . TYR A 1 107 ? 19.862 4.502 -18.695 1.00 93.00 107 TYR A CA 1
ATOM 814 C C . TYR A 1 107 ? 20.323 3.805 -17.412 1.00 93.00 107 TYR A C 1
ATOM 816 O O . TYR A 1 107 ? 19.704 3.998 -16.366 1.00 93.00 107 TYR A O 1
ATOM 824 N N . LYS A 1 108 ? 21.435 3.063 -17.457 1.00 93.25 108 LYS A N 1
ATOM 825 C CA . LYS A 1 108 ? 21.959 2.256 -16.349 1.00 93.25 108 LYS A CA 1
ATOM 826 C C . LYS A 1 108 ? 22.002 3.021 -15.024 1.00 93.25 108 LYS A C 1
ATOM 828 O O . LYS A 1 108 ? 21.384 2.597 -14.057 1.00 93.25 108 LYS A O 1
ATOM 833 N N . LYS A 1 109 ? 22.617 4.210 -15.004 1.00 95.00 109 LYS A N 1
ATOM 834 C CA . LYS A 1 109 ? 22.726 5.038 -13.788 1.00 95.00 109 LYS A CA 1
ATOM 835 C C . LYS A 1 109 ? 21.363 5.478 -13.233 1.00 95.00 109 LYS A C 1
ATOM 837 O O . LYS A 1 109 ? 21.200 5.603 -12.022 1.00 95.00 109 LYS A O 1
ATOM 842 N N . ARG A 1 110 ? 20.382 5.739 -14.106 1.00 94.38 110 ARG A N 1
ATOM 843 C CA . ARG A 1 110 ? 19.014 6.099 -13.698 1.00 94.38 110 ARG A CA 1
ATOM 844 C C . ARG A 1 110 ? 18.313 4.902 -13.066 1.00 94.38 110 ARG A C 1
ATOM 846 O O . ARG A 1 110 ? 17.727 5.061 -12.002 1.00 94.38 110 ARG A O 1
ATOM 853 N N . ILE A 1 111 ? 18.408 3.737 -13.704 1.00 96.56 111 ILE A N 1
ATOM 854 C CA . ILE A 1 111 ? 17.822 2.484 -13.217 1.00 96.56 111 ILE A CA 1
ATOM 855 C C . ILE A 1 111 ? 18.430 2.112 -11.859 1.00 96.56 111 ILE A C 1
ATOM 857 O O . ILE A 1 111 ? 17.699 1.899 -10.900 1.00 96.56 111 ILE A O 1
ATOM 861 N N . GLU A 1 112 ? 19.759 2.138 -11.739 1.00 96.88 112 GLU A N 1
ATOM 862 C CA . GLU A 1 112 ? 20.468 1.870 -10.481 1.00 96.88 112 GLU A CA 1
ATOM 863 C C . GLU A 1 112 ? 20.045 2.834 -9.367 1.00 96.88 112 GLU A C 1
ATOM 865 O O . GLU A 1 112 ? 19.764 2.403 -8.249 1.00 96.88 112 GLU A O 1
ATOM 870 N N . LYS A 1 113 ? 19.939 4.137 -9.670 1.00 97.62 113 LYS A N 1
ATOM 871 C CA . LYS A 1 113 ? 19.459 5.131 -8.703 1.00 97.62 113 LYS A CA 1
ATOM 872 C C . LYS A 1 113 ? 18.027 4.833 -8.260 1.00 97.62 113 LYS A C 1
ATOM 874 O O . LYS A 1 113 ? 17.745 4.898 -7.067 1.00 97.62 113 LYS A O 1
ATOM 879 N N . ALA A 1 114 ? 17.135 4.516 -9.197 1.00 97.44 114 ALA A N 1
ATOM 880 C CA . ALA A 1 114 ? 15.745 4.206 -8.889 1.00 97.44 114 ALA A CA 1
ATOM 881 C C . ALA A 1 114 ? 15.632 2.955 -8.004 1.00 97.44 114 ALA A C 1
ATOM 883 O O . ALA A 1 114 ? 14.970 2.997 -6.970 1.00 97.44 114 ALA A O 1
ATOM 884 N N . LEU A 1 115 ? 16.353 1.881 -8.339 1.00 98.25 115 LEU A N 1
ATOM 885 C CA . LEU A 1 115 ? 16.414 0.663 -7.525 1.00 98.25 115 LEU A CA 1
ATOM 886 C C . LEU A 1 115 ? 16.995 0.926 -6.127 1.00 98.25 115 LEU A C 1
ATOM 888 O O . LEU A 1 115 ? 16.504 0.366 -5.147 1.00 98.25 115 LEU A O 1
ATOM 892 N N . GLY A 1 116 ? 17.986 1.816 -6.015 1.00 98.19 116 GLY A N 1
ATOM 893 C CA . GLY A 1 116 ? 18.515 2.282 -4.732 1.00 98.19 116 GLY A CA 1
ATOM 894 C C . GLY A 1 116 ? 17.451 2.968 -3.871 1.00 98.19 116 GLY A C 1
ATOM 895 O O . GLY A 1 116 ? 17.248 2.567 -2.727 1.00 98.19 116 GLY A O 1
ATOM 896 N N . VAL A 1 117 ? 16.715 3.928 -4.442 1.00 97.31 117 VAL A N 1
ATOM 897 C CA . VAL A 1 117 ? 15.608 4.627 -3.758 1.00 97.31 117 VAL A CA 1
ATOM 898 C C . VAL A 1 117 ? 14.517 3.648 -3.320 1.00 97.31 117 VAL A C 1
ATOM 900 O O . VAL A 1 117 ? 13.988 3.768 -2.215 1.00 97.31 117 VAL A O 1
ATOM 903 N N . ILE A 1 118 ? 14.183 2.662 -4.157 1.00 98.25 118 ILE A N 1
ATOM 904 C CA . ILE A 1 118 ? 13.179 1.640 -3.829 1.00 98.25 118 ILE A CA 1
ATOM 905 C C . ILE A 1 118 ? 13.641 0.796 -2.645 1.00 98.25 118 ILE A C 1
ATOM 907 O O . ILE A 1 118 ? 12.875 0.586 -1.705 1.00 98.25 118 ILE A O 1
ATOM 911 N N . LYS A 1 119 ? 14.890 0.323 -2.679 1.00 98.12 119 LYS A N 1
ATOM 912 C CA . LYS A 1 119 ? 15.471 -0.474 -1.598 1.00 98.12 119 LYS A CA 1
ATOM 913 C C . LYS A 1 119 ? 15.464 0.299 -0.281 1.00 98.12 119 LYS A C 1
ATOM 915 O O . LYS A 1 119 ? 15.000 -0.234 0.721 1.00 98.12 119 LYS A O 1
ATOM 920 N N . GLU A 1 120 ? 15.928 1.544 -0.298 1.00 97.69 120 GLU A N 1
ATOM 921 C CA . GLU A 1 120 ? 15.941 2.415 0.878 1.00 97.69 120 GLU A CA 1
ATOM 922 C C . GLU A 1 120 ? 14.521 2.657 1.411 1.00 97.69 120 GLU A C 1
ATOM 924 O O . GLU A 1 120 ? 14.271 2.495 2.601 1.00 97.69 120 GLU A O 1
ATOM 929 N N . SER A 1 121 ? 13.558 2.940 0.527 1.00 97.94 121 SER A N 1
ATOM 930 C CA . SER A 1 121 ? 12.157 3.157 0.915 1.00 97.94 121 SER A CA 1
ATOM 931 C C . SER A 1 121 ? 11.540 1.922 1.580 1.00 97.94 121 SER A C 1
ATOM 933 O O . SER A 1 121 ? 10.840 2.052 2.584 1.00 97.94 121 SER A O 1
ATOM 935 N N . ARG A 1 122 ? 11.823 0.716 1.066 1.00 97.62 122 ARG A N 1
ATOM 936 C CA . ARG A 1 122 ? 11.378 -0.539 1.696 1.00 97.62 122 ARG A CA 1
ATOM 937 C C . ARG A 1 122 ? 11.994 -0.721 3.076 1.00 97.62 122 ARG A C 1
ATOM 939 O O . ARG A 1 122 ? 11.263 -0.981 4.023 1.00 97.62 122 ARG A O 1
ATOM 946 N N . GLN A 1 123 ? 13.307 -0.521 3.196 1.00 98.12 123 GLN A N 1
ATOM 947 C CA . GLN A 1 123 ? 14.012 -0.643 4.473 1.00 98.12 123 GLN A CA 1
ATOM 948 C C . GLN A 1 123 ? 13.467 0.334 5.516 1.00 98.12 123 GLN A C 1
ATOM 950 O O . GLN A 1 123 ? 13.234 -0.062 6.654 1.00 98.12 123 GLN A O 1
ATOM 955 N N . ILE A 1 124 ? 13.197 1.583 5.124 1.00 98.25 124 ILE A N 1
ATOM 956 C CA . ILE A 1 124 ? 12.569 2.579 5.998 1.00 98.25 124 ILE A CA 1
ATOM 957 C C . ILE A 1 124 ? 11.180 2.103 6.440 1.00 98.25 124 ILE A C 1
ATOM 959 O O . ILE A 1 124 ? 10.876 2.140 7.630 1.00 98.25 124 ILE A O 1
ATOM 963 N N . ALA A 1 125 ? 10.337 1.630 5.518 1.00 98.25 125 ALA A N 1
ATOM 964 C CA . ALA A 1 125 ? 8.995 1.155 5.860 1.00 98.25 125 ALA A CA 1
ATOM 965 C C . ALA A 1 125 ? 9.027 -0.064 6.803 1.00 98.25 125 ALA A C 1
ATOM 967 O O . ALA A 1 125 ? 8.286 -0.110 7.784 1.00 98.25 125 ALA A O 1
ATOM 968 N N . GLU A 1 126 ? 9.910 -1.028 6.543 1.00 98.12 126 GLU A N 1
ATOM 969 C CA . GLU A 1 126 ? 10.103 -2.216 7.380 1.00 98.12 126 GLU A CA 1
ATOM 970 C C . GLU A 1 126 ? 10.655 -1.859 8.764 1.00 98.12 126 GLU A C 1
ATOM 972 O O . GLU A 1 126 ? 10.171 -2.374 9.772 1.00 98.12 126 GLU A O 1
ATOM 977 N N . GLN A 1 127 ? 11.616 -0.936 8.840 1.00 98.56 127 GLN A N 1
ATOM 978 C CA . GLN A 1 127 ? 12.122 -0.423 10.111 1.00 98.56 127 GLN A CA 1
ATOM 979 C C . GLN A 1 127 ? 10.996 0.226 10.923 1.00 98.56 127 GLN A C 1
ATOM 981 O O . GLN A 1 127 ? 10.869 -0.028 12.119 1.00 98.56 127 GLN A O 1
ATOM 986 N N . LYS A 1 128 ? 10.131 1.008 10.273 1.00 98.69 128 LYS A N 1
ATOM 987 C CA . LYS A 1 128 ? 8.978 1.639 10.922 1.00 98.69 128 LYS A CA 1
ATOM 988 C C . LYS A 1 128 ? 7.974 0.619 11.462 1.00 98.69 128 LYS A C 1
ATOM 990 O O . LYS A 1 128 ? 7.443 0.805 12.555 1.00 98.69 128 LYS A O 1
ATOM 995 N N . VAL A 1 129 ? 7.776 -0.506 10.773 1.00 98.75 129 VAL A N 1
ATOM 996 C CA . VAL A 1 129 ? 7.008 -1.642 11.316 1.00 98.75 129 VAL A CA 1
ATOM 997 C C . VAL A 1 129 ? 7.669 -2.203 12.577 1.00 98.75 129 VAL A C 1
ATOM 999 O O . VAL A 1 129 ? 6.997 -2.356 13.593 1.00 98.75 129 VAL A O 1
ATOM 1002 N N . GLN A 1 130 ? 8.982 -2.446 12.553 1.00 98.62 130 GLN A N 1
ATOM 1003 C CA . GLN A 1 130 ? 9.712 -2.992 13.706 1.00 98.62 130 GLN A CA 1
ATOM 1004 C C . GLN A 1 130 ? 9.677 -2.054 14.925 1.00 98.62 130 GLN A C 1
ATOM 1006 O O . GLN A 1 130 ? 9.520 -2.506 16.063 1.00 98.62 130 GLN A O 1
ATOM 1011 N N . GLU A 1 131 ? 9.799 -0.745 14.700 1.00 98.62 131 GLU A N 1
ATOM 1012 C CA . GLU A 1 131 ? 9.664 0.284 15.734 1.00 98.62 131 GLU A CA 1
ATOM 1013 C C . GLU A 1 131 ? 8.240 0.299 16.313 1.00 98.62 131 GLU A C 1
ATOM 1015 O O . GLU A 1 131 ? 8.070 0.271 17.538 1.00 98.62 131 GLU A O 1
ATOM 1020 N N . GLY A 1 132 ? 7.219 0.239 15.450 1.00 98.56 132 GLY A N 1
ATOM 1021 C CA . GLY A 1 132 ? 5.817 0.095 15.843 1.00 98.56 132 GLY A CA 1
ATOM 1022 C C . GLY A 1 132 ? 5.569 -1.151 16.699 1.00 98.56 132 GLY A C 1
ATOM 1023 O O . GLY A 1 132 ? 4.968 -1.058 17.770 1.00 98.56 132 GLY A O 1
ATOM 1024 N N . ASP A 1 133 ? 6.099 -2.306 16.297 1.00 98.62 133 ASP A N 1
ATOM 1025 C CA . ASP A 1 133 ? 6.025 -3.564 17.049 1.00 98.62 133 ASP A CA 1
ATOM 1026 C C . ASP A 1 133 ? 6.688 -3.460 18.431 1.00 98.62 133 ASP A C 1
ATOM 1028 O O . ASP A 1 133 ? 6.164 -3.954 19.439 1.00 98.62 133 ASP A O 1
ATOM 1032 N N . ALA A 1 134 ? 7.844 -2.798 18.514 1.00 98.62 134 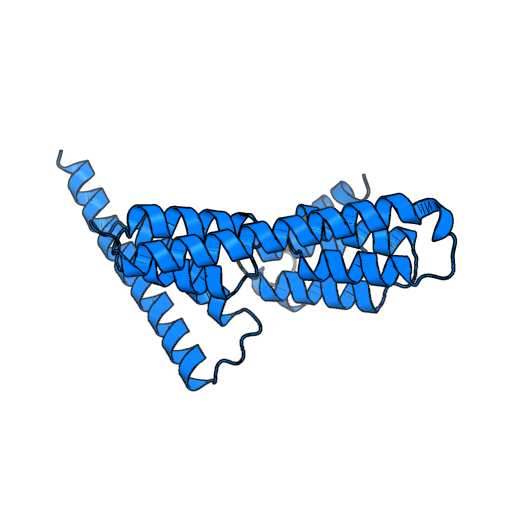ALA A N 1
ATOM 1033 C CA . ALA A 1 134 ? 8.532 -2.566 19.779 1.00 98.62 134 ALA A CA 1
ATOM 1034 C C . ALA A 1 134 ? 7.715 -1.661 20.720 1.00 98.62 134 ALA A C 1
ATOM 1036 O O . ALA A 1 134 ? 7.680 -1.898 21.932 1.00 98.62 134 ALA A O 1
ATOM 1037 N N . LEU A 1 135 ? 7.028 -0.653 20.180 1.00 98.62 135 LEU A N 1
ATOM 1038 C CA . LEU A 1 135 ? 6.143 0.240 20.932 1.00 98.62 135 LEU A CA 1
ATOM 1039 C C . LEU A 1 135 ? 4.857 -0.467 21.380 1.00 98.62 135 LEU A C 1
ATOM 1041 O O . LEU A 1 135 ? 4.438 -0.300 22.527 1.00 98.62 135 LEU A O 1
ATOM 1045 N N . VAL A 1 136 ? 4.298 -1.350 20.546 1.00 98.25 136 VAL A N 1
ATOM 1046 C CA . VAL A 1 136 ? 3.175 -2.231 20.912 1.00 98.25 136 VAL A CA 1
ATOM 1047 C C . VAL A 1 136 ? 3.518 -3.087 22.129 1.00 98.25 136 VAL A C 1
ATOM 1049 O O . VAL A 1 136 ? 2.718 -3.175 23.064 1.00 98.25 136 VAL A O 1
ATOM 1052 N N . LYS A 1 137 ? 4.722 -3.672 22.176 1.00 97.81 137 LYS A N 1
ATOM 1053 C CA . LYS A 1 137 ? 5.190 -4.449 23.341 1.00 97.81 137 LYS A CA 1
ATOM 1054 C C . LYS A 1 137 ? 5.261 -3.602 24.615 1.00 97.81 137 LYS A C 1
ATOM 1056 O O . LYS A 1 137 ? 5.012 -4.114 25.704 1.00 97.81 137 LYS A O 1
ATOM 1061 N N . LYS A 1 138 ? 5.543 -2.304 24.477 1.00 97.62 138 LYS A N 1
ATOM 1062 C CA . LYS A 1 138 ? 5.547 -1.318 25.570 1.00 97.62 138 LYS A CA 1
ATOM 1063 C C . LYS A 1 138 ? 4.160 -0.734 25.873 1.00 97.62 138 LYS A C 1
ATOM 1065 O O . LYS A 1 138 ? 4.038 0.036 26.819 1.00 97.62 138 LYS A O 1
ATOM 1070 N N . LYS A 1 139 ? 3.125 -1.110 25.110 1.00 96.50 139 LYS A N 1
ATOM 1071 C CA . LYS A 1 139 ? 1.765 -0.543 25.159 1.00 96.50 139 LYS A CA 1
ATOM 1072 C C . LYS A 1 139 ? 1.717 0.969 24.881 1.00 96.50 139 LYS A C 1
ATOM 1074 O O . LYS A 1 139 ? 0.767 1.630 25.294 1.00 96.50 139 LYS A O 1
ATOM 1079 N N . ASP A 1 140 ? 2.715 1.509 24.179 1.00 97.50 140 ASP A N 1
ATOM 1080 C CA . ASP A 1 140 ? 2.739 2.906 23.726 1.00 97.50 140 ASP A CA 1
ATOM 1081 C C . ASP A 1 140 ? 1.974 3.007 22.397 1.00 97.50 140 ASP A C 1
ATOM 1083 O O . ASP A 1 140 ? 2.552 3.023 21.308 1.00 97.50 140 ASP A O 1
ATOM 1087 N N . TRP A 1 141 ? 0.642 2.938 22.496 1.00 97.12 141 TRP A N 1
ATOM 1088 C CA . TRP A 1 141 ? -0.253 2.819 21.343 1.00 97.12 141 TRP A CA 1
ATOM 1089 C C . TRP A 1 141 ? -0.201 4.049 20.432 1.00 97.12 141 TRP A C 1
ATOM 1091 O O . TRP A 1 141 ? -0.209 3.896 19.214 1.00 97.12 141 TRP A O 1
ATOM 1101 N N . ASP A 1 142 ? -0.099 5.253 20.997 1.00 96.56 142 ASP A N 1
ATOM 1102 C CA . ASP A 1 142 ? -0.047 6.496 20.222 1.00 96.56 142 ASP A CA 1
ATOM 1103 C C . ASP A 1 142 ? 1.190 6.552 19.327 1.00 96.56 142 ASP A C 1
ATOM 1105 O O . ASP A 1 142 ? 1.079 6.818 18.127 1.00 96.56 142 ASP A O 1
ATOM 1109 N N . LYS A 1 143 ? 2.373 6.251 19.877 1.00 97.94 143 LYS A N 1
ATOM 1110 C CA . LYS A 1 143 ? 3.597 6.228 19.070 1.00 97.94 143 LYS A CA 1
ATOM 1111 C C . LYS A 1 143 ? 3.611 5.052 18.105 1.00 97.94 143 LYS A C 1
ATOM 1113 O O . LYS A 1 143 ? 4.008 5.228 16.960 1.00 97.94 143 LYS A O 1
ATOM 1118 N N . ALA A 1 144 ? 3.123 3.879 18.517 1.00 98.56 144 ALA A N 1
ATOM 1119 C CA . ALA A 1 144 ? 3.024 2.737 17.613 1.00 98.56 144 ALA A CA 1
ATOM 1120 C C . ALA A 1 144 ? 2.168 3.066 16.377 1.00 98.56 144 ALA A C 1
ATOM 1122 O O . ALA A 1 144 ? 2.555 2.735 15.258 1.00 98.56 144 ALA A O 1
ATOM 1123 N N . ALA A 1 145 ? 1.044 3.771 16.556 1.00 98.25 145 ALA A N 1
ATOM 1124 C CA . ALA A 1 145 ? 0.198 4.203 15.446 1.00 98.25 145 ALA A CA 1
ATOM 1125 C C . ALA A 1 145 ? 0.954 5.135 14.488 1.00 98.25 145 ALA A C 1
ATOM 1127 O O . ALA A 1 145 ? 0.818 5.006 13.274 1.00 98.25 145 ALA A O 1
ATOM 1128 N N . GLN A 1 146 ? 1.779 6.049 15.011 1.00 98.31 146 GLN A N 1
ATOM 1129 C CA . GLN A 1 146 ? 2.583 6.961 14.190 1.00 98.31 146 GLN A CA 1
ATOM 1130 C C . GLN A 1 146 ? 3.625 6.222 13.344 1.00 98.31 146 GLN A C 1
ATOM 1132 O O . GLN A 1 146 ? 3.777 6.531 12.158 1.00 98.31 146 GLN A O 1
ATOM 1137 N N . GLU A 1 147 ? 4.300 5.222 13.914 1.00 98.62 147 GLU A N 1
ATOM 1138 C CA . GLU A 1 147 ? 5.280 4.434 13.163 1.00 98.62 147 GLU A CA 1
ATOM 1139 C C . GLU A 1 147 ? 4.604 3.604 12.066 1.00 98.62 147 GLU A C 1
ATOM 1141 O O . GLU A 1 147 ? 5.029 3.642 10.909 1.00 98.62 147 GLU A O 1
ATOM 1146 N N . TYR A 1 148 ? 3.476 2.954 12.366 1.00 98.75 148 TYR A N 1
ATOM 1147 C CA . TYR A 1 148 ? 2.732 2.219 11.345 1.00 98.75 148 TYR A CA 1
ATOM 1148 C C . TYR A 1 148 ? 2.149 3.121 10.251 1.00 98.75 148 TYR A C 1
ATOM 1150 O O . TYR A 1 148 ? 2.237 2.770 9.075 1.00 98.75 148 TYR A O 1
ATOM 1158 N N . ARG A 1 149 ? 1.617 4.306 10.589 1.00 98.50 149 ARG A N 1
ATOM 1159 C CA . ARG A 1 149 ? 1.187 5.303 9.588 1.00 98.50 149 ARG A CA 1
ATOM 1160 C C . ARG A 1 149 ? 2.347 5.716 8.685 1.00 98.50 149 ARG A C 1
ATOM 1162 O O . ARG A 1 149 ? 2.172 5.829 7.473 1.00 98.50 149 ARG A O 1
ATOM 1169 N N . SER A 1 150 ? 3.539 5.897 9.251 1.00 98.38 150 SER A N 1
ATOM 1170 C CA . SER A 1 150 ? 4.747 6.235 8.489 1.00 98.38 150 SER A CA 1
ATOM 1171 C C . SER A 1 150 ? 5.168 5.104 7.544 1.00 98.38 150 SER A C 1
ATOM 1173 O O . SER A 1 150 ? 5.515 5.365 6.388 1.00 98.38 150 SER A O 1
ATOM 1175 N N . ALA A 1 151 ? 5.070 3.851 7.996 1.00 98.38 151 ALA A N 1
ATOM 1176 C CA . ALA A 1 151 ? 5.310 2.676 7.164 1.00 98.38 151 ALA A CA 1
ATOM 1177 C C . ALA A 1 151 ? 4.303 2.590 6.005 1.00 98.38 151 ALA A C 1
ATOM 1179 O O . ALA A 1 151 ? 4.713 2.497 4.850 1.00 98.38 151 ALA A O 1
ATOM 1180 N N . VAL A 1 152 ? 3.001 2.718 6.292 1.00 97.00 152 VAL A N 1
ATOM 1181 C CA . VAL A 1 152 ? 1.927 2.708 5.283 1.00 97.00 152 VAL A CA 1
ATOM 1182 C C . VAL A 1 152 ? 2.083 3.851 4.277 1.00 97.00 152 VAL A C 1
ATOM 1184 O O . VAL A 1 152 ? 1.890 3.650 3.083 1.00 97.00 152 VAL A O 1
ATOM 1187 N N . LYS A 1 153 ? 2.481 5.046 4.722 1.00 96.00 153 LYS A N 1
ATOM 1188 C CA . LYS A 1 153 ? 2.735 6.183 3.826 1.00 96.00 153 LYS A CA 1
ATOM 1189 C C . LYS A 1 153 ? 3.910 5.928 2.877 1.00 96.00 153 LYS A C 1
ATOM 1191 O O . LYS A 1 153 ? 3.899 6.403 1.744 1.00 96.00 153 LYS A O 1
ATOM 1196 N N . THR A 1 154 ? 4.928 5.211 3.346 1.00 96.81 154 THR A N 1
ATOM 1197 C CA . THR A 1 154 ? 6.131 4.900 2.559 1.00 96.81 154 THR A CA 1
ATOM 1198 C C . THR A 1 154 ? 5.890 3.742 1.595 1.00 96.81 154 THR A C 1
ATOM 1200 O O . THR A 1 154 ? 6.290 3.816 0.435 1.00 96.81 154 THR A O 1
ATOM 1203 N N . TRP A 1 155 ? 5.209 2.694 2.060 1.00 95.75 155 TRP A N 1
ATOM 1204 C CA . TRP A 1 155 ? 4.863 1.511 1.280 1.00 95.75 155 TRP A CA 1
ATOM 1205 C C . TRP A 1 155 ? 3.404 1.104 1.565 1.00 95.75 155 TRP A C 1
ATOM 1207 O O . TRP A 1 155 ? 3.138 0.286 2.449 1.00 95.75 155 TRP A O 1
ATOM 1217 N N . PRO A 1 156 ? 2.432 1.642 0.802 1.00 93.81 156 PRO A N 1
ATOM 1218 C CA . PRO A 1 156 ?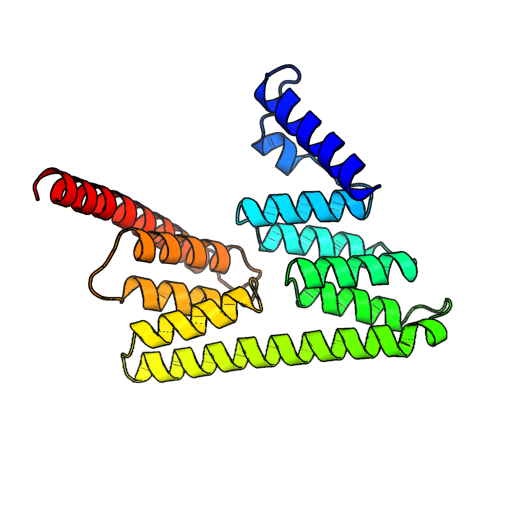 1.002 1.432 1.049 1.00 93.81 156 PRO A CA 1
ATOM 1219 C C . PRO A 1 156 ? 0.532 -0.020 0.972 1.00 93.81 156 PRO A C 1
ATOM 1221 O O . PRO A 1 156 ? -0.517 -0.341 1.534 1.00 93.81 156 PRO A O 1
ATOM 1224 N N . ARG A 1 157 ? 1.285 -0.880 0.278 1.00 92.19 157 ARG A N 1
ATOM 1225 C CA . ARG A 1 157 ? 1.010 -2.315 0.113 1.00 92.19 157 ARG A CA 1
ATOM 1226 C C . ARG A 1 157 ? 1.759 -3.197 1.123 1.00 92.19 157 ARG A C 1
ATOM 1228 O O . ARG A 1 157 ? 1.646 -4.416 1.053 1.00 92.19 157 ARG A O 1
ATOM 1235 N N . LEU A 1 158 ? 2.481 -2.615 2.089 1.00 95.06 158 LEU A N 1
ATOM 1236 C CA . LEU A 1 158 ? 3.127 -3.373 3.161 1.00 95.06 158 LEU A CA 1
ATOM 1237 C C . LEU A 1 158 ? 2.072 -3.943 4.121 1.00 95.06 158 LEU A C 1
ATOM 1239 O O . LEU A 1 158 ? 1.587 -3.260 5.027 1.00 95.06 158 LEU A O 1
ATOM 1243 N N . ALA A 1 159 ? 1.715 -5.212 3.918 1.00 95.06 159 ALA A N 1
ATOM 1244 C CA . ALA A 1 159 ? 0.628 -5.878 4.634 1.00 95.06 159 ALA A CA 1
ATOM 1245 C C . ALA A 1 159 ? 0.812 -5.861 6.165 1.00 95.06 159 ALA A C 1
ATOM 1247 O O . ALA A 1 159 ? -0.137 -5.592 6.902 1.00 95.06 159 ALA A O 1
ATOM 1248 N N . SER A 1 160 ? 2.037 -6.073 6.656 1.00 96.19 160 SER A N 1
ATOM 1249 C CA . SER A 1 160 ? 2.342 -6.027 8.093 1.00 96.19 160 SER A CA 1
ATOM 1250 C C . SER A 1 160 ? 2.060 -4.653 8.708 1.00 96.19 160 SER A C 1
ATOM 1252 O O . SER A 1 160 ? 1.476 -4.579 9.788 1.00 96.19 160 SER A O 1
ATOM 1254 N N . ALA A 1 161 ? 2.387 -3.565 8.003 1.00 97.69 161 ALA A N 1
ATOM 1255 C CA . ALA A 1 161 ? 2.101 -2.206 8.453 1.00 97.69 161 ALA A CA 1
ATOM 1256 C C . ALA A 1 161 ? 0.594 -1.930 8.526 1.00 97.69 161 ALA A C 1
ATOM 1258 O O . ALA A 1 161 ? 0.126 -1.352 9.505 1.00 97.69 161 ALA A O 1
ATOM 1259 N N . ARG A 1 162 ? -0.175 -2.389 7.527 1.00 96.88 162 ARG A N 1
ATOM 1260 C CA . ARG A 1 162 ? -1.644 -2.265 7.497 1.00 96.88 162 ARG A CA 1
ATOM 1261 C C . ARG A 1 162 ? -2.297 -2.984 8.679 1.00 96.88 162 ARG A C 1
ATOM 1263 O O . ARG A 1 162 ? -3.102 -2.393 9.401 1.00 96.88 162 ARG A O 1
ATOM 1270 N N . LEU A 1 163 ? -1.910 -4.237 8.921 1.00 97.31 163 LEU A N 1
ATOM 1271 C CA . LEU A 1 163 ? -2.435 -5.023 10.039 1.00 97.31 163 LEU A CA 1
ATOM 1272 C C . LEU A 1 163 ? -2.029 -4.434 11.400 1.00 97.31 163 LEU A C 1
ATOM 1274 O O . LEU A 1 163 ? -2.861 -4.348 12.311 1.00 97.31 163 LEU A O 1
ATOM 1278 N N . GLY A 1 164 ? -0.766 -4.017 11.529 1.00 97.88 164 GLY A N 1
ATOM 1279 C CA . GLY A 1 164 ? -0.238 -3.362 12.723 1.00 97.88 164 GLY A CA 1
ATOM 1280 C C . GLY A 1 164 ? -0.997 -2.077 13.045 1.00 97.88 164 GLY A C 1
ATOM 1281 O O . GLY A 1 164 ? -1.496 -1.926 14.162 1.00 97.88 164 GLY A O 1
ATOM 1282 N N . LEU A 1 165 ? -1.189 -1.207 12.046 1.00 98.44 165 LEU A N 1
ATOM 1283 C CA . LEU A 1 165 ? -1.931 0.045 12.190 1.00 98.44 165 LEU A CA 1
ATOM 1284 C C . LEU A 1 165 ? -3.372 -0.197 12.647 1.00 98.44 165 LEU A C 1
ATOM 1286 O O . LEU A 1 165 ? -3.788 0.352 13.666 1.00 98.44 165 LEU A O 1
ATOM 1290 N N . SER A 1 166 ? -4.105 -1.076 11.953 1.00 97.75 166 SER A N 1
ATOM 1291 C CA . SER A 1 166 ? -5.486 -1.426 12.316 1.00 97.75 166 SER A CA 1
ATOM 1292 C C . SER A 1 166 ? -5.588 -1.924 13.764 1.00 97.75 166 SER A C 1
ATOM 1294 O O . SER A 1 166 ? -6.434 -1.475 14.541 1.00 97.75 166 SER A O 1
ATOM 1296 N N . THR A 1 167 ? -4.664 -2.802 14.165 1.00 97.38 167 THR A N 1
ATOM 1297 C CA . THR A 1 167 ? -4.635 -3.374 15.517 1.00 97.38 167 THR A CA 1
ATOM 1298 C C . THR A 1 167 ? -4.369 -2.320 16.590 1.00 97.38 167 THR A C 1
ATOM 1300 O O . THR A 1 167 ? -4.967 -2.372 17.668 1.00 97.38 167 THR A O 1
ATOM 1303 N N . VAL A 1 168 ? -3.461 -1.379 16.332 1.00 98.06 168 VAL A N 1
ATOM 1304 C CA . VAL A 1 168 ? -3.120 -0.326 17.293 1.00 98.06 168 VAL A CA 1
ATOM 1305 C C . VAL A 1 168 ? -4.242 0.698 17.416 1.00 98.06 168 VAL A C 1
ATOM 1307 O O . VAL A 1 168 ? -4.616 1.045 18.536 1.00 98.06 168 VAL A O 1
ATOM 1310 N N . LEU A 1 169 ? -4.823 1.136 16.299 1.00 98.00 169 LEU A N 1
ATOM 1311 C CA . LEU A 1 169 ? -5.914 2.112 16.291 1.00 98.00 169 LEU A CA 1
ATOM 1312 C C . LEU A 1 169 ? -7.163 1.596 17.015 1.00 98.00 169 LEU A C 1
ATOM 1314 O O . LEU A 1 169 ? -7.795 2.332 17.774 1.00 98.00 169 LEU A O 1
ATOM 1318 N N . GLU A 1 170 ? -7.474 0.303 16.891 1.00 95.62 170 GLU A N 1
ATOM 1319 C CA . GLU A 1 170 ? -8.553 -0.322 17.665 1.00 95.62 170 GLU A CA 1
ATOM 1320 C C . GLU A 1 170 ? -8.295 -0.284 19.187 1.00 95.62 170 GLU A C 1
ATOM 1322 O O . GLU A 1 170 ? -9.235 -0.230 19.991 1.00 95.62 170 GLU A O 1
ATOM 1327 N N . LYS A 1 171 ? -7.025 -0.330 19.604 1.00 95.12 171 LYS A N 1
ATOM 1328 C CA . LYS A 1 171 ? -6.627 -0.322 21.019 1.00 95.12 171 LYS A CA 1
ATOM 1329 C C . LYS A 1 171 ? -6.455 1.079 21.590 1.00 95.12 171 LYS A C 1
ATOM 1331 O O . LYS A 1 171 ? -6.500 1.217 22.813 1.00 95.12 171 LYS A O 1
ATOM 1336 N N . LEU A 1 172 ? -6.291 2.087 20.738 1.00 94.62 172 LEU A N 1
ATOM 1337 C CA . LEU A 1 172 ? -6.032 3.464 21.137 1.00 94.62 172 LEU A CA 1
ATOM 1338 C C . LEU A 1 172 ? -7.157 4.012 22.028 1.00 94.62 172 LEU A C 1
ATOM 1340 O O . LEU A 1 172 ? -8.340 3.738 21.799 1.00 94.62 172 LEU A O 1
ATOM 1344 N N . LYS A 1 173 ? -6.807 4.759 23.078 1.00 92.69 173 LYS A N 1
ATOM 1345 C CA . LYS A 1 173 ? -7.779 5.354 24.006 1.00 92.69 173 LYS A CA 1
ATOM 1346 C C . LYS A 1 173 ? -7.503 6.853 24.172 1.00 92.69 173 LYS A C 1
ATOM 1348 O O . LYS A 1 173 ? -6.349 7.203 24.381 1.00 92.69 173 LYS A O 1
ATOM 1353 N N . PRO A 1 174 ? -8.541 7.711 24.163 1.00 90.31 174 PRO A N 1
ATOM 1354 C CA . PRO A 1 174 ? -9.947 7.384 23.914 1.00 90.31 174 PRO A CA 1
ATOM 1355 C C . PRO A 1 174 ? -10.183 6.907 22.472 1.00 90.31 174 PRO A C 1
ATOM 1357 O O . PRO A 1 174 ? -9.446 7.248 21.555 1.00 90.31 174 PRO A O 1
ATOM 1360 N N . GLN A 1 175 ? -11.207 6.075 22.283 1.00 91.38 175 GLN A N 1
ATOM 1361 C CA . GLN A 1 175 ? -11.628 5.683 20.937 1.00 91.38 175 GLN A CA 1
ATOM 1362 C C . GLN A 1 175 ? -12.341 6.869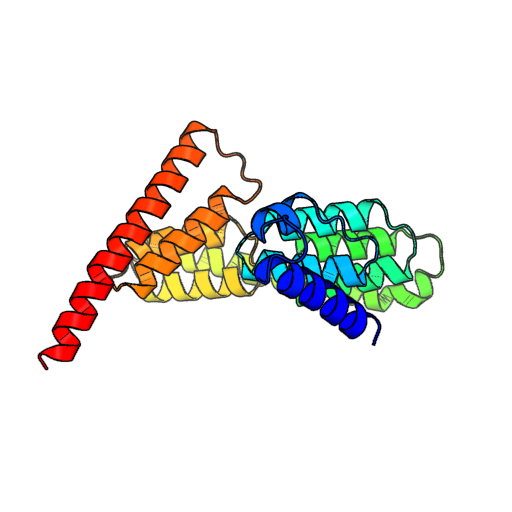 20.293 1.00 91.38 175 GLN A C 1
ATOM 1364 O O . GLN A 1 175 ? -13.320 7.354 20.861 1.00 91.38 175 GLN A O 1
ATOM 1369 N N . SER A 1 176 ? -11.857 7.304 19.134 1.00 95.19 176 SER A N 1
ATOM 1370 C CA . SER A 1 176 ? -12.516 8.297 18.288 1.00 95.19 176 SER A CA 1
ATOM 1371 C C . SER A 1 176 ? -13.114 7.627 17.057 1.00 95.19 176 SER A C 1
ATOM 1373 O O . SER A 1 176 ? -12.668 6.544 16.663 1.00 95.19 176 SER A O 1
ATOM 1375 N N . SER A 1 177 ? -14.112 8.272 16.452 1.00 96.12 177 SER A N 1
ATOM 1376 C CA . SER A 1 177 ? -14.671 7.841 15.164 1.00 96.12 177 SER A CA 1
ATOM 1377 C C . SER A 1 177 ? -13.578 7.687 14.103 1.00 96.12 177 SER A C 1
ATOM 1379 O O . SER A 1 177 ? -13.421 6.609 13.546 1.00 96.12 177 SER A O 1
ATOM 1381 N N . SER A 1 178 ? -12.736 8.708 13.936 1.00 96.25 178 SER A N 1
ATOM 1382 C CA . SER A 1 178 ? -11.643 8.717 12.956 1.00 96.25 178 SER A CA 1
ATOM 1383 C C . SER A 1 178 ? -10.649 7.558 13.122 1.00 96.25 178 SER A C 1
ATOM 1385 O O . SER A 1 178 ? -10.304 6.917 12.136 1.00 96.25 178 SER A O 1
ATOM 1387 N N . ASN A 1 179 ? -10.217 7.228 14.347 1.00 96.69 179 ASN A N 1
ATOM 1388 C CA . ASN A 1 179 ? -9.281 6.112 14.543 1.00 96.69 179 ASN A CA 1
ATOM 1389 C C . ASN A 1 179 ? -9.939 4.752 14.252 1.00 96.69 179 ASN A C 1
ATOM 1391 O O . ASN A 1 179 ? -9.272 3.829 13.797 1.00 96.69 179 ASN A O 1
ATOM 1395 N N . LEU A 1 180 ? -11.234 4.607 14.546 1.00 97.75 180 LEU A N 1
ATOM 1396 C CA . LEU A 1 180 ? -11.991 3.388 14.256 1.00 97.75 180 LEU A CA 1
ATOM 1397 C C . LEU A 1 180 ? -12.196 3.181 12.756 1.00 97.75 180 LEU A C 1
ATOM 1399 O O . LEU A 1 180 ? -12.072 2.054 12.280 1.00 97.75 180 LEU A O 1
ATOM 1403 N N . ASP A 1 181 ? -12.476 4.268 12.048 1.00 96.81 181 ASP A N 1
ATOM 1404 C CA . ASP A 1 181 ? -12.663 4.277 10.604 1.00 96.81 181 ASP A CA 1
ATOM 1405 C C . ASP A 1 181 ? -11.356 3.916 9.884 1.00 96.81 181 ASP A C 1
ATOM 1407 O O . ASP A 1 181 ? -11.278 2.913 9.176 1.00 96.81 181 ASP A O 1
ATOM 1411 N N . GLU A 1 182 ? -10.260 4.601 10.228 1.00 96.62 182 GLU A N 1
ATOM 1412 C CA . GLU A 1 182 ? -8.924 4.288 9.706 1.00 96.62 182 GLU A CA 1
ATOM 1413 C C . GLU A 1 182 ? -8.499 2.842 10.045 1.00 96.62 182 GLU A C 1
ATOM 1415 O O . GLU A 1 182 ? -7.826 2.170 9.255 1.00 96.62 182 GLU A O 1
ATOM 1420 N N . ALA A 1 183 ? -8.901 2.310 11.206 1.00 97.81 183 ALA A N 1
ATOM 1421 C CA . ALA A 1 183 ? -8.646 0.913 11.548 1.00 97.81 183 ALA A CA 1
ATOM 1422 C C . ALA A 1 183 ? -9.391 -0.065 10.625 1.00 97.81 183 ALA A C 1
ATOM 1424 O O . ALA A 1 183 ? -8.823 -1.104 10.268 1.00 97.81 183 ALA A O 1
ATOM 1425 N N . ALA A 1 184 ? -10.637 0.246 10.254 1.00 97.06 184 ALA A N 1
ATOM 1426 C CA . ALA A 1 184 ? -11.436 -0.544 9.323 1.00 97.06 184 ALA A CA 1
ATOM 1427 C C . ALA A 1 184 ? -10.826 -0.513 7.914 1.00 97.06 184 ALA A C 1
ATOM 1429 O O . ALA A 1 184 ? -10.596 -1.574 7.327 1.00 97.06 184 ALA A O 1
ATOM 1430 N N . GLU A 1 185 ? -10.471 0.675 7.418 1.00 94.88 185 GLU A N 1
ATOM 1431 C CA . GLU A 1 185 ? -9.819 0.868 6.116 1.00 94.88 185 GLU A CA 1
ATOM 1432 C C . GLU A 1 185 ? -8.532 0.048 5.994 1.00 94.88 185 GLU A C 1
ATOM 1434 O O . GLU A 1 185 ? -8.346 -0.712 5.042 1.00 94.88 185 GLU A O 1
ATOM 1439 N N . ASN A 1 186 ? -7.645 0.145 6.990 1.00 96.06 186 ASN A N 1
ATOM 1440 C CA . ASN A 1 186 ? -6.383 -0.588 6.971 1.00 96.06 186 ASN A CA 1
ATOM 1441 C C . ASN A 1 186 ? -6.585 -2.105 7.052 1.00 96.06 186 ASN A C 1
ATOM 1443 O O . ASN A 1 186 ? -5.794 -2.856 6.479 1.00 96.06 186 ASN A O 1
ATOM 1447 N N . LEU A 1 187 ? -7.645 -2.569 7.718 1.00 95.81 187 LEU A N 1
ATOM 1448 C CA . LEU A 1 187 ? -7.959 -3.992 7.779 1.00 95.81 187 LEU A CA 1
ATOM 1449 C C . LEU A 1 187 ? -8.503 -4.519 6.448 1.00 95.81 187 LEU A C 1
ATOM 1451 O O . LEU A 1 187 ? -8.093 -5.593 6.015 1.00 95.81 187 LEU A O 1
ATOM 1455 N N . ARG A 1 188 ? -9.373 -3.755 5.775 1.00 93.81 188 ARG A N 1
ATOM 1456 C CA . ARG A 1 188 ? -9.851 -4.078 4.419 1.00 93.81 188 ARG A CA 1
ATOM 1457 C C . ARG A 1 188 ? -8.698 -4.107 3.431 1.00 93.81 188 ARG A C 1
ATOM 1459 O O . ARG A 1 188 ? -8.560 -5.075 2.690 1.00 93.81 188 ARG A O 1
ATOM 1466 N N . ALA A 1 189 ? -7.827 -3.100 3.490 1.00 92.81 189 ALA A N 1
ATOM 1467 C CA . ALA A 1 189 ? -6.608 -3.066 2.697 1.00 92.81 189 ALA A CA 1
ATOM 1468 C C . ALA A 1 189 ? -5.762 -4.323 2.941 1.00 92.81 189 ALA A C 1
ATOM 1470 O O . ALA A 1 189 ? -5.402 -4.993 1.980 1.00 92.81 189 ALA A O 1
ATOM 1471 N N . TYR A 1 190 ? -5.511 -4.697 4.201 1.00 94.50 190 TYR A N 1
ATOM 1472 C CA . TYR A 1 190 ? -4.772 -5.917 4.540 1.00 94.50 190 TYR A CA 1
ATOM 1473 C C . TYR A 1 190 ? -5.392 -7.183 3.931 1.00 94.50 190 TYR A C 1
ATOM 1475 O O . TYR A 1 190 ? -4.674 -7.958 3.311 1.00 94.50 190 TYR A O 1
ATOM 1483 N N . VAL A 1 191 ? -6.710 -7.363 4.059 1.00 92.88 191 VAL A N 1
ATOM 1484 C CA . VAL A 1 191 ? -7.423 -8.520 3.488 1.00 92.88 191 VAL A CA 1
ATOM 1485 C C . VAL A 1 191 ? -7.389 -8.518 1.958 1.00 92.88 191 VAL A C 1
ATOM 1487 O O . VAL A 1 191 ? -7.348 -9.580 1.347 1.00 92.88 191 VAL A O 1
ATOM 1490 N N . SER A 1 192 ? -7.408 -7.338 1.336 1.00 89.31 192 SER A N 1
ATOM 1491 C CA . SER A 1 192 ? -7.365 -7.208 -0.123 1.00 89.31 192 SER A CA 1
ATOM 1492 C C . SER A 1 192 ? -5.993 -7.512 -0.720 1.00 89.31 192 SER A C 1
ATOM 1494 O O . SER A 1 192 ? -5.914 -7.836 -1.903 1.00 89.31 192 SER A O 1
ATOM 1496 N N . LEU A 1 193 ? -4.917 -7.359 0.060 1.00 89.44 193 LEU A N 1
ATOM 1497 C CA . LEU A 1 193 ? -3.555 -7.646 -0.377 1.00 89.44 193 LEU A CA 1
ATOM 1498 C C . LEU A 1 193 ? -3.352 -9.160 -0.482 1.00 89.44 193 LEU A C 1
ATOM 1500 O O . LEU A 1 193 ? -3.952 -9.915 0.283 1.00 89.44 193 LEU A O 1
ATOM 1504 N N . ASP A 1 194 ? -2.486 -9.576 -1.413 1.00 68.88 194 ASP A N 1
ATOM 1505 C CA . ASP A 1 194 ? -2.091 -10.974 -1.643 1.00 68.88 194 ASP A CA 1
ATOM 1506 C C . ASP A 1 194 ? -1.334 -11.531 -0.429 1.00 68.88 194 ASP A C 1
ATOM 1508 O O . ASP A 1 194 ? -0.107 -11.558 -0.341 1.00 68.88 194 ASP A O 1
ATOM 1512 N N . THR A 1 195 ? -2.116 -11.851 0.587 1.00 73.81 195 THR A N 1
ATOM 1513 C CA . THR A 1 195 ? -1.709 -12.416 1.858 1.00 73.81 195 THR A CA 1
ATOM 1514 C C . THR A 1 195 ? -2.116 -13.882 1.826 1.00 73.81 195 THR A C 1
ATOM 1516 O O . THR A 1 195 ? -3.183 -14.218 1.320 1.00 73.81 195 THR A O 1
ATOM 1519 N N . GLU A 1 196 ? -1.302 -14.776 2.388 1.00 83.06 196 GLU A N 1
ATOM 1520 C CA . GLU A 1 196 ? -1.592 -16.223 2.442 1.00 83.06 196 GLU A CA 1
ATOM 1521 C C . GLU A 1 196 ? -2.745 -16.576 3.418 1.00 83.06 196 GLU A C 1
ATOM 1523 O O . GLU A 1 196 ? -2.762 -17.637 4.047 1.00 83.06 196 GLU A O 1
ATOM 1528 N N . LEU A 1 197 ? -3.707 -15.665 3.598 1.00 83.75 197 LEU A N 1
ATOM 1529 C CA . LEU A 1 197 ? -4.865 -15.834 4.462 1.00 83.75 197 LEU A CA 1
ATOM 1530 C C . LEU A 1 197 ? -5.767 -16.942 3.926 1.00 83.75 197 LEU A C 1
ATOM 1532 O O . LEU A 1 197 ? -6.148 -16.965 2.758 1.00 83.75 197 LEU A O 1
ATOM 1536 N N . LYS A 1 198 ? -6.211 -17.820 4.824 1.00 88.25 198 LYS A N 1
ATOM 1537 C CA . LYS A 1 198 ? -7.266 -18.786 4.499 1.00 88.25 198 LYS A CA 1
ATOM 1538 C C . LYS A 1 198 ? -8.608 -18.061 4.373 1.00 88.25 198 LYS A C 1
ATOM 1540 O O . LYS A 1 198 ? -8.867 -17.126 5.132 1.00 88.25 198 LYS A O 1
ATOM 1545 N N . ASP A 1 199 ? -9.525 -18.563 3.546 1.00 87.75 199 ASP A N 1
ATOM 1546 C CA . ASP A 1 199 ? -10.864 -17.970 3.332 1.00 87.75 199 ASP A CA 1
ATOM 1547 C C . ASP A 1 199 ? -11.604 -17.630 4.634 1.00 87.75 199 ASP A C 1
ATOM 1549 O O . ASP A 1 199 ? -12.228 -16.574 4.780 1.00 87.75 199 ASP A O 1
ATOM 1553 N N . LYS A 1 200 ? -11.500 -18.518 5.630 1.00 90.62 200 LYS A N 1
ATOM 1554 C CA . LYS A 1 200 ? -12.107 -18.327 6.953 1.00 90.62 200 LYS A CA 1
ATOM 1555 C C . LYS A 1 200 ? -11.493 -17.151 7.718 1.00 90.62 200 LYS A C 1
ATOM 1557 O O . LYS A 1 200 ? -12.208 -16.448 8.433 1.00 90.62 200 LYS A O 1
ATOM 1562 N N . GLU A 1 201 ? -10.183 -16.958 7.609 1.00 91.06 201 GLU A N 1
ATOM 1563 C CA . GLU A 1 201 ? -9.466 -15.850 8.244 1.00 91.06 201 GLU A CA 1
ATOM 1564 C C . GLU A 1 201 ? -9.776 -14.538 7.531 1.00 91.06 201 GLU A C 1
ATOM 1566 O O . GLU A 1 201 ? -10.158 -13.580 8.199 1.00 91.06 201 GLU A O 1
ATOM 1571 N N . SER A 1 202 ? -9.741 -14.533 6.195 1.00 90.19 202 SER A N 1
ATOM 1572 C CA . SER A 1 202 ? -10.159 -13.399 5.364 1.00 90.19 202 SER A CA 1
ATOM 1573 C C . SER A 1 202 ? -11.579 -12.938 5.721 1.00 90.19 202 SER A C 1
ATOM 1575 O O . SER A 1 202 ? -11.778 -11.803 6.151 1.00 90.19 202 SER A O 1
ATOM 1577 N N . THR A 1 203 ? -12.553 -13.856 5.731 1.00 92.75 203 THR A N 1
ATOM 1578 C CA . THR A 1 203 ? -13.949 -13.555 6.105 1.00 92.75 203 THR A CA 1
ATOM 1579 C C . THR A 1 203 ? -14.066 -12.975 7.517 1.00 92.75 203 THR A C 1
ATOM 1581 O O . THR A 1 203 ? -14.859 -12.066 7.770 1.00 92.75 203 THR A O 1
ATOM 1584 N N . LYS A 1 204 ? -13.295 -13.507 8.474 1.00 95.19 204 LYS A N 1
ATOM 1585 C CA . LYS A 1 204 ? -13.295 -13.018 9.858 1.00 95.19 204 LYS A CA 1
ATOM 1586 C C . LYS A 1 204 ? -12.765 -11.587 9.940 1.00 95.19 204 LYS A C 1
ATOM 1588 O O . LYS A 1 204 ? -13.317 -10.785 10.692 1.00 95.19 204 LYS A O 1
ATOM 1593 N N . LEU A 1 205 ? -11.698 -11.282 9.208 1.00 95.25 205 LEU A N 1
ATOM 1594 C CA . LEU A 1 205 ? -11.090 -9.956 9.196 1.00 95.25 205 LEU A CA 1
ATOM 1595 C C . LEU A 1 205 ? -11.978 -8.940 8.468 1.00 95.25 205 LEU A C 1
ATOM 1597 O O . LEU A 1 205 ? -12.155 -7.847 8.999 1.00 95.25 205 LEU A O 1
ATOM 1601 N N . SER A 1 206 ? -12.637 -9.318 7.368 1.00 93.94 206 SER A N 1
ATOM 1602 C CA . SER A 1 206 ? -13.631 -8.461 6.702 1.00 93.94 206 SER A CA 1
ATOM 1603 C C . SER A 1 206 ? -14.784 -8.100 7.638 1.00 93.94 206 SER A C 1
ATOM 1605 O O . SER A 1 206 ? -15.040 -6.924 7.869 1.00 93.94 206 SER A O 1
ATOM 1607 N N . LYS A 1 207 ? -15.384 -9.090 8.316 1.00 96.62 207 LYS A N 1
ATOM 1608 C CA . LYS A 1 207 ? -16.438 -8.833 9.319 1.00 96.62 207 LYS A CA 1
ATOM 1609 C C . LYS A 1 207 ? -15.960 -7.948 10.469 1.00 96.62 207 LYS A C 1
ATOM 1611 O O . LYS A 1 207 ? -16.736 -7.183 11.040 1.00 96.62 207 LYS A O 1
ATOM 1616 N N . LYS A 1 208 ? -14.688 -8.077 10.855 1.00 97.31 208 LYS A N 1
ATOM 1617 C CA . LYS A 1 208 ? -14.094 -7.216 11.877 1.00 97.31 208 LYS A CA 1
ATOM 1618 C C . LYS A 1 208 ? -13.974 -5.776 11.375 1.00 97.31 208 LYS A C 1
ATOM 1620 O O . LYS A 1 208 ? -14.253 -4.874 12.157 1.00 97.31 208 LYS A O 1
ATOM 1625 N N . ALA A 1 209 ? -13.605 -5.564 10.114 1.00 96.62 209 ALA A N 1
ATOM 1626 C CA . ALA A 1 209 ? -13.562 -4.232 9.520 1.00 96.62 209 ALA A CA 1
ATOM 1627 C C . ALA A 1 209 ? -14.953 -3.581 9.516 1.00 96.62 209 ALA A C 1
ATOM 1629 O O . ALA A 1 209 ? -15.094 -2.471 10.018 1.00 96.62 209 ALA A O 1
ATOM 1630 N N . ASP A 1 210 ? -15.991 -4.314 9.105 1.00 96.81 210 ASP A N 1
ATOM 1631 C CA . ASP A 1 210 ? -17.378 -3.818 9.122 1.00 96.81 210 ASP A CA 1
ATOM 1632 C C . ASP A 1 210 ? -17.845 -3.479 10.546 1.00 96.81 210 ASP A C 1
ATOM 1634 O O . ASP A 1 210 ? -18.509 -2.475 10.799 1.00 96.81 210 ASP A O 1
ATOM 1638 N N . SER A 1 211 ? -17.440 -4.288 11.531 1.00 97.75 211 SER A N 1
ATOM 1639 C CA . SER A 1 211 ? -17.714 -3.984 12.936 1.00 97.75 211 SER A CA 1
ATOM 1640 C C . SER A 1 211 ? -16.977 -2.737 13.436 1.00 97.75 211 SER A C 1
ATOM 1642 O O . SER A 1 211 ? -17.490 -2.079 14.346 1.00 97.75 211 SER A O 1
ATOM 1644 N N . LEU A 1 212 ? -15.772 -2.447 12.938 1.00 97.88 212 LEU A N 1
ATOM 1645 C CA . LEU A 1 212 ? -15.013 -1.248 13.303 1.00 97.88 212 LEU A CA 1
ATOM 1646 C C . LEU A 1 212 ? -15.664 0.003 12.709 1.00 97.88 212 LEU A C 1
ATOM 1648 O O . LEU A 1 212 ? -15.861 0.965 13.445 1.00 97.88 212 LEU A O 1
ATOM 1652 N N . GLU A 1 213 ? -16.097 -0.056 11.454 1.00 96.75 213 GLU A N 1
ATOM 1653 C CA . GLU A 1 213 ? -16.833 1.017 10.775 1.00 96.75 213 GLU A CA 1
ATOM 1654 C C . GLU A 1 213 ? -18.164 1.326 11.480 1.00 96.75 213 GLU A C 1
ATOM 1656 O O . GLU A 1 213 ? -18.413 2.460 11.886 1.00 96.75 213 GLU A O 1
ATOM 1661 N N . ALA A 1 214 ? -18.969 0.307 11.802 1.00 97.25 214 ALA A N 1
ATOM 1662 C CA . ALA A 1 214 ? -20.210 0.507 12.559 1.00 97.25 214 ALA A CA 1
ATOM 1663 C C . ALA A 1 214 ? -19.964 1.121 13.957 1.00 97.25 214 ALA A C 1
ATOM 1665 O O . ALA A 1 214 ? -20.771 1.902 14.480 1.00 97.25 214 ALA A O 1
ATOM 1666 N N . ARG A 1 215 ? -18.834 0.782 14.598 1.00 97.19 215 ARG A N 1
ATOM 1667 C CA . ARG A 1 215 ? -18.404 1.434 15.847 1.00 97.19 215 ARG A CA 1
ATOM 1668 C C . ARG A 1 215 ? -17.996 2.886 15.598 1.00 97.19 215 ARG A C 1
ATOM 1670 O O . ARG A 1 215 ? -18.310 3.720 16.450 1.00 97.19 215 ARG A O 1
ATOM 1677 N N . ALA A 1 216 ? -17.322 3.173 14.485 1.00 97.19 216 ALA A N 1
ATOM 1678 C CA . ALA A 1 216 ? -16.901 4.508 14.080 1.00 97.19 216 ALA A CA 1
ATOM 1679 C C . ALA A 1 216 ? -18.115 5.428 13.906 1.00 97.19 216 ALA A C 1
ATOM 1681 O O . ALA A 1 216 ? -18.178 6.473 14.550 1.00 97.19 216 ALA A O 1
ATOM 1682 N N . GLU A 1 217 ? -19.141 4.983 13.174 1.00 96.50 217 GLU A N 1
ATOM 1683 C CA . GLU A 1 217 ? -20.392 5.729 12.982 1.00 96.50 217 GLU A CA 1
ATOM 1684 C C . GLU A 1 217 ? -21.099 6.033 14.306 1.00 96.50 217 GLU A C 1
ATOM 1686 O O . GLU A 1 217 ? -21.522 7.160 14.578 1.00 96.50 217 GLU A O 1
ATOM 1691 N N . LYS A 1 218 ? -21.223 5.022 15.177 1.00 96.12 218 LYS A N 1
ATOM 1692 C CA . LYS A 1 218 ? -21.837 5.204 16.498 1.00 96.12 218 LYS A CA 1
ATOM 1693 C C . LYS A 1 218 ? -21.052 6.206 17.341 1.00 96.12 218 LYS A C 1
ATOM 1695 O O . LYS A 1 218 ? -21.647 6.930 18.140 1.00 96.12 218 LYS A O 1
ATOM 1700 N N . GLN A 1 219 ? -19.730 6.205 17.213 1.00 95.38 219 GLN A N 1
ATOM 1701 C CA . GLN A 1 219 ? -18.854 7.118 17.926 1.00 95.38 219 GLN A CA 1
ATOM 1702 C C . GLN A 1 219 ? -18.945 8.543 17.355 1.00 95.38 219 GLN A C 1
ATOM 1704 O O . GLN A 1 219 ? -19.074 9.475 18.146 1.00 95.38 219 GLN A O 1
ATOM 1709 N N . ALA A 1 220 ? -19.027 8.704 16.032 1.00 95.56 220 ALA A N 1
ATOM 1710 C CA . ALA A 1 220 ? -19.223 9.993 15.365 1.00 95.56 220 ALA A CA 1
ATOM 1711 C C . ALA A 1 220 ? -20.522 10.668 15.830 1.00 95.56 220 ALA A C 1
ATOM 1713 O O . ALA A 1 220 ? -20.506 11.803 16.294 1.00 95.56 220 ALA A O 1
ATOM 1714 N N . ARG A 1 221 ? -21.634 9.917 15.885 1.00 95.31 221 ARG A N 1
ATOM 1715 C CA . ARG A 1 221 ? -22.918 10.432 16.407 1.00 95.31 221 ARG A CA 1
ATOM 1716 C C . ARG A 1 221 ? -22.819 10.949 17.847 1.00 95.31 221 ARG A C 1
ATOM 1718 O O . ARG A 1 221 ? -23.517 11.892 18.213 1.00 95.31 221 ARG A O 1
ATOM 1725 N N . LYS A 1 222 ? -21.984 10.326 18.688 1.00 93.56 222 LYS A N 1
ATOM 1726 C CA . LYS A 1 222 ? -21.757 10.783 20.072 1.00 93.56 222 LYS A CA 1
ATOM 1727 C C . LYS A 1 222 ? -20.889 12.035 20.127 1.00 93.56 222 LYS A C 1
ATOM 1729 O O . LYS A 1 222 ? -21.121 12.878 20.987 1.00 93.56 222 LYS A O 1
ATOM 1734 N N . GLU A 1 223 ? -19.875 12.116 19.275 1.00 93.31 223 GLU A N 1
ATOM 1735 C CA . GLU A 1 223 ? -18.993 13.279 19.155 1.00 93.31 223 GLU A CA 1
ATOM 1736 C C . GLU A 1 223 ? -19.794 14.501 18.683 1.00 93.31 223 GLU A C 1
ATOM 1738 O O . GLU A 1 223 ? -19.764 15.537 19.346 1.00 93.31 223 GLU A O 1
ATOM 1743 N N . ASP A 1 224 ? -20.643 14.335 17.666 1.00 92.44 224 ASP A N 1
ATOM 1744 C CA . ASP A 1 224 ? -21.553 15.378 17.178 1.00 92.44 224 ASP A CA 1
ATOM 1745 C C . ASP A 1 224 ? -22.552 15.834 18.246 1.00 92.44 224 ASP A C 1
ATOM 1747 O O . ASP A 1 224 ? -22.797 17.029 18.415 1.00 92.44 224 ASP A O 1
ATOM 1751 N N . ALA A 1 225 ? -23.135 14.890 18.993 1.00 92.31 225 ALA A N 1
ATOM 1752 C CA . ALA A 1 225 ? -24.075 15.207 20.065 1.00 92.31 225 ALA A CA 1
ATOM 1753 C C . ALA A 1 225 ? -23.418 15.993 21.212 1.00 92.31 225 ALA A C 1
ATOM 1755 O O . ALA A 1 225 ? -24.069 16.837 21.823 1.00 92.31 225 ALA A O 1
ATOM 1756 N N . LYS A 1 226 ? -22.136 15.740 21.504 1.00 88.75 226 LYS A N 1
ATOM 1757 C CA . LYS A 1 226 ? -21.375 16.519 22.491 1.00 88.75 226 LYS A CA 1
ATOM 1758 C C . LYS A 1 226 ? -21.069 17.924 21.985 1.00 88.75 226 LYS A C 1
ATOM 1760 O O . LYS A 1 226 ? -21.253 18.868 22.741 1.00 88.75 226 LYS A O 1
ATOM 1765 N N . ASN A 1 227 ? -20.672 18.060 20.721 1.00 85.06 227 ASN A N 1
ATOM 1766 C CA . ASN A 1 227 ? -20.350 19.359 20.123 1.00 85.06 227 ASN A CA 1
ATOM 1767 C C . ASN A 1 227 ? -21.570 20.282 19.986 1.00 85.06 227 ASN A C 1
ATOM 1769 O O . ASN A 1 227 ? -21.412 21.493 19.987 1.00 85.06 227 ASN A O 1
ATOM 1773 N N . LYS A 1 228 ? -22.786 19.733 19.873 1.00 84.12 228 LYS A N 1
ATOM 1774 C CA . LYS A 1 228 ? -24.028 20.529 19.846 1.00 84.12 228 LYS A CA 1
ATOM 1775 C C . LYS A 1 228 ? -24.495 21.007 21.227 1.00 84.12 228 LYS A C 1
ATOM 1777 O O . LYS A 1 228 ? -25.361 21.871 21.290 1.00 84.12 228 LYS A O 1
ATOM 1782 N N . ASN A 1 229 ? -23.957 20.433 22.304 1.00 70.00 229 ASN A N 1
ATOM 1783 C CA . ASN A 1 229 ? -24.404 20.659 23.683 1.00 70.00 229 ASN A CA 1
ATOM 1784 C C . ASN A 1 229 ? -23.346 21.346 24.572 1.00 70.00 229 ASN A C 1
ATOM 1786 O O . ASN A 1 229 ? -23.570 21.452 25.779 1.00 70.00 229 ASN A O 1
ATOM 1790 N N . GLY A 1 230 ? -22.200 21.750 24.016 1.00 60.12 230 GLY A N 1
ATOM 1791 C CA . GLY A 1 230 ? -21.119 22.464 24.708 1.00 60.12 230 GLY A CA 1
ATOM 1792 C C . GLY A 1 230 ? -20.861 23.814 24.067 1.00 60.12 230 GLY A C 1
ATOM 1793 O O . GLY A 1 230 ? -20.466 24.728 24.819 1.00 60.12 230 GLY A O 1
#

pLDDT: mean 89.45, std 9.76, range [51.47, 98.75]

Radius of gyration: 20.43 Å; chains: 1; bounding box: 51×41×52 Å